Protein AF-A0A3G9KAH8-F1 (afdb_monomer_lite)

Organism: NCBI:txid2003188

Sequence (203 aa):
MSQRSPFNKRNQPQTEDEKKSSSGITRKSPTKAKPVREAASSVRVVAKKKNPDGSTSTAGMTKEEKKEVRRAEREEEDIFNSLTNAMLKADELYTSRRRMWWVFLGLGLVFVVAAFASGYIGAPDGSNMYDLSTTGGVLSVVSLVLAYVFIITSLVYEWMKIRPIRNEKQDKVTSLSPKKRRAMLADLYEADERKRAEKKSAK

pLDDT: mean 75.25, std 15.47, range [39.66, 95.88]

Structure (mmCIF, N/CA/C/O backbone):
data_AF-A0A3G9KAH8-F1
#
_entry.id   AF-A0A3G9KAH8-F1
#
loop_
_atom_site.group_PDB
_atom_site.id
_atom_site.type_symbol
_atom_site.label_atom_id
_atom_site.label_alt_id
_atom_site.label_comp_id
_atom_site.label_asym_id
_atom_site.label_entity_id
_atom_site.label_seq_id
_atom_site.pdbx_PDB_ins_code
_atom_site.Cartn_x
_atom_site.Cartn_y
_atom_site.Cartn_z
_atom_site.occupancy
_atom_site.B_iso_or_equiv
_atom_site.auth_seq_id
_atom_site.auth_comp_id
_atom_site.auth_asym_id
_atom_site.auth_atom_id
_atom_site.pdbx_PDB_model_num
ATOM 1 N N . MET A 1 1 ? 2.945 -16.562 14.167 1.00 39.66 1 MET A N 1
ATOM 2 C CA . MET A 1 1 ? 2.341 -16.009 15.401 1.00 39.66 1 MET A CA 1
ATOM 3 C C . MET A 1 1 ? 0.875 -16.418 15.456 1.00 39.66 1 MET A C 1
ATOM 5 O O . MET A 1 1 ? 0.134 -16.093 14.540 1.00 39.66 1 MET A O 1
ATOM 9 N N . SER A 1 2 ? 0.470 -17.191 16.465 1.00 40.62 2 SER A N 1
ATOM 10 C CA . SER A 1 2 ? -0.933 -17.581 16.666 1.00 40.62 2 SER A CA 1
ATOM 11 C C . SER A 1 2 ? -1.730 -16.346 17.100 1.00 40.62 2 SER A C 1
ATOM 13 O O . SER A 1 2 ? -1.511 -15.837 18.197 1.00 40.62 2 SER A O 1
ATOM 15 N N . GLN A 1 3 ? -2.626 -15.848 16.240 1.00 47.69 3 GLN A N 1
ATOM 16 C CA . GLN A 1 3 ? -3.668 -14.898 16.640 1.00 47.69 3 GLN A CA 1
ATOM 17 C C . GLN A 1 3 ? -4.620 -15.632 17.587 1.00 47.69 3 GLN A C 1
ATOM 19 O O . GLN A 1 3 ? -5.555 -16.305 17.159 1.00 47.69 3 GLN A O 1
ATOM 24 N N . ARG A 1 4 ? -4.338 -15.578 18.887 1.00 59.50 4 ARG A N 1
ATOM 25 C CA . ARG A 1 4 ? -5.267 -16.060 19.908 1.00 59.50 4 ARG A CA 1
ATOM 26 C C . ARG A 1 4 ? -6.343 -14.997 20.083 1.00 59.50 4 ARG A C 1
ATOM 28 O O . ARG A 1 4 ? -6.005 -13.835 20.282 1.00 59.50 4 ARG A O 1
ATOM 35 N N . SER A 1 5 ? -7.614 -15.396 20.005 1.00 52.84 5 SER A N 1
ATOM 36 C CA . SER A 1 5 ? -8.734 -14.473 20.208 1.00 52.84 5 SER A CA 1
ATOM 37 C C . SER A 1 5 ? -8.579 -13.752 21.559 1.00 52.84 5 SER A C 1
ATOM 39 O O . SER A 1 5 ? -8.462 -14.425 22.593 1.00 52.84 5 SER A O 1
ATOM 41 N N . PRO A 1 6 ? -8.568 -12.406 21.584 1.00 57.75 6 PRO A N 1
ATOM 42 C CA . PRO A 1 6 ? -8.532 -11.642 22.831 1.00 57.75 6 PRO A CA 1
ATOM 43 C C . PRO A 1 6 ? -9.827 -11.817 23.640 1.00 57.75 6 PRO A C 1
ATOM 45 O O . PRO A 1 6 ? -9.834 -11.596 24.844 1.00 57.75 6 PRO A O 1
ATOM 48 N N . PHE A 1 7 ? -10.899 -12.296 22.999 1.00 57.59 7 PHE A N 1
ATOM 49 C CA . PHE A 1 7 ? -12.192 -12.579 23.622 1.00 57.59 7 PHE A CA 1
ATOM 50 C C . PHE A 1 7 ? -12.341 -14.022 24.103 1.00 57.59 7 PHE A C 1
ATOM 52 O O . PHE A 1 7 ? -13.405 -14.384 24.601 1.00 57.59 7 PHE A O 1
ATOM 59 N N . ASN A 1 8 ? -11.300 -14.852 23.989 1.00 68.38 8 ASN A N 1
ATOM 60 C CA . ASN A 1 8 ? -11.305 -16.160 24.630 1.00 68.38 8 ASN A CA 1
ATOM 61 C C . ASN A 1 8 ? -11.550 -15.980 26.139 1.00 68.38 8 ASN A C 1
ATOM 63 O O . ASN A 1 8 ? -10.910 -15.126 26.750 1.00 68.38 8 ASN A O 1
ATOM 67 N N . LYS A 1 9 ? -12.418 -16.796 26.753 1.00 57.75 9 LYS A N 1
ATOM 68 C CA . LYS A 1 9 ? -12.733 -16.733 28.198 1.00 57.75 9 LYS A CA 1
ATOM 69 C C . LYS A 1 9 ? -11.476 -16.734 29.080 1.00 57.75 9 LYS A C 1
ATOM 71 O O . LYS A 1 9 ? -11.468 -16.142 30.146 1.00 57.75 9 LYS A O 1
ATOM 76 N N . ARG A 1 10 ? -10.384 -17.339 28.597 1.00 55.47 10 ARG A N 1
ATOM 77 C CA . ARG A 1 10 ? -9.074 -17.370 29.267 1.00 55.47 10 ARG A CA 1
ATOM 78 C C . ARG A 1 10 ? -8.300 -16.040 29.248 1.00 55.47 10 ARG A C 1
ATOM 80 O O . ARG A 1 10 ? -7.413 -15.853 30.072 1.00 55.47 10 ARG A O 1
ATOM 87 N N . ASN A 1 11 ? -8.592 -15.161 28.291 1.00 53.09 11 ASN A N 1
ATOM 88 C CA . ASN A 1 11 ? -7.906 -13.884 28.070 1.00 53.09 11 ASN A CA 1
ATOM 89 C C . ASN A 1 11 ? -8.741 -12.674 28.520 1.00 53.09 11 ASN A C 1
ATOM 91 O O . ASN A 1 11 ? -8.206 -11.571 28.598 1.00 53.09 11 ASN A O 1
ATOM 95 N N . GLN A 1 12 ? -10.031 -12.863 28.814 1.00 54.12 12 GLN A N 1
ATOM 96 C CA . GLN A 1 12 ? -10.860 -11.816 29.402 1.00 54.12 12 GLN A CA 1
ATOM 97 C C . GLN A 1 12 ? -10.517 -11.640 30.891 1.00 54.12 12 GLN A C 1
ATOM 99 O O . GLN A 1 12 ? -10.206 -12.624 31.570 1.00 54.12 12 GLN A O 1
ATOM 104 N N . PRO A 1 13 ? -10.567 -10.410 31.434 1.00 51.25 13 PRO A N 1
ATOM 105 C CA . PRO A 1 13 ? -10.466 -10.211 32.870 1.00 51.25 13 PRO A CA 1
ATOM 106 C C . PRO A 1 13 ? -11.659 -10.904 33.533 1.00 51.25 13 PRO A C 1
ATOM 108 O O . PRO A 1 13 ? -12.795 -10.459 33.388 1.00 51.25 13 PRO A O 1
ATOM 111 N N . GLN A 1 14 ? -11.392 -12.007 34.235 1.00 53.62 14 GLN A N 1
ATOM 112 C CA . GLN A 1 14 ? -12.379 -12.690 35.069 1.00 53.62 14 GLN A CA 1
ATOM 113 C C . GLN A 1 14 ? -13.096 -11.667 35.954 1.00 53.62 14 GLN A C 1
ATOM 115 O O . GLN A 1 14 ? -12.444 -10.838 36.605 1.00 53.62 14 GLN A O 1
ATOM 120 N N . THR A 1 15 ? -14.426 -11.730 35.966 1.00 52.47 15 THR A N 1
ATOM 121 C CA . THR A 1 15 ? -15.255 -10.974 36.904 1.00 52.47 15 THR A CA 1
ATOM 122 C C . THR A 1 15 ? -14.846 -11.329 38.337 1.00 52.47 15 THR A C 1
ATOM 124 O O . THR A 1 15 ? -14.321 -12.414 38.603 1.00 52.47 15 THR A O 1
ATOM 127 N N . GLU A 1 16 ? -15.041 -10.398 39.274 1.00 51.78 16 GLU A N 1
ATOM 128 C CA . GLU A 1 16 ? -14.679 -10.577 40.692 1.00 51.78 16 GLU A CA 1
ATOM 129 C C . GLU A 1 16 ? -15.245 -11.874 41.300 1.00 51.78 16 GLU A C 1
ATOM 131 O O . GLU A 1 16 ? -14.646 -12.442 42.215 1.00 51.78 16 GLU A O 1
ATOM 136 N N . ASP A 1 17 ? -16.355 -12.373 40.754 1.00 49.53 17 ASP A N 1
ATOM 137 C CA . ASP A 1 17 ? -17.006 -13.607 41.187 1.00 49.53 17 ASP A CA 1
ATOM 138 C C . ASP A 1 17 ? -16.285 -14.880 40.705 1.00 49.53 17 ASP A C 1
ATOM 140 O O . ASP A 1 17 ? -16.178 -15.836 41.471 1.00 49.53 17 ASP A O 1
ATOM 144 N N . GLU A 1 18 ? -15.683 -14.894 39.506 1.00 51.66 18 GLU A N 1
ATOM 145 C CA . GLU A 1 18 ? -14.865 -16.034 39.051 1.00 51.66 18 GLU A CA 1
ATOM 146 C C . GLU A 1 18 ? -13.488 -16.063 39.736 1.00 51.66 18 GLU A C 1
ATOM 148 O O . GLU A 1 18 ? -13.024 -17.137 40.130 1.00 51.66 18 GLU A O 1
ATOM 153 N N . LYS A 1 19 ? -12.863 -14.898 39.979 1.00 48.34 19 LYS A N 1
ATOM 154 C CA . LYS A 1 19 ? -11.575 -14.799 40.705 1.00 48.34 19 LYS A CA 1
ATOM 155 C C . LYS A 1 19 ? -11.657 -15.264 42.160 1.00 48.34 19 LYS A C 1
ATOM 157 O O . LYS A 1 19 ? -10.675 -15.786 42.691 1.00 48.34 19 LYS A O 1
ATOM 162 N N . LYS A 1 20 ? -12.811 -15.089 42.816 1.00 46.53 20 LYS A N 1
ATOM 163 C CA . LYS A 1 20 ? -13.032 -15.560 44.194 1.00 46.53 20 LYS A CA 1
ATOM 164 C C . LYS A 1 20 ? -13.028 -17.083 44.314 1.00 46.53 20 LYS A C 1
ATOM 166 O O . LYS A 1 20 ? -12.693 -17.585 45.381 1.00 46.53 20 LYS A O 1
ATOM 171 N N . SER A 1 21 ? -13.362 -17.810 43.248 1.00 46.47 21 SER A N 1
ATOM 172 C CA . SER A 1 21 ? -13.420 -19.277 43.283 1.00 46.47 21 SER A CA 1
ATOM 173 C C . SER A 1 21 ? -12.056 -19.960 43.109 1.00 46.47 21 SER A C 1
ATOM 175 O O . SER A 1 21 ? -11.892 -21.096 43.542 1.00 46.47 21 SER A O 1
ATOM 177 N N . SER A 1 22 ? -11.057 -19.277 42.528 1.00 49.22 22 SER A N 1
ATOM 178 C CA . SER A 1 22 ? -9.774 -19.896 42.151 1.00 49.22 22 SER A CA 1
ATOM 179 C C . SER A 1 22 ? -8.537 -19.336 42.861 1.00 49.22 22 SER A C 1
ATOM 181 O O . SER A 1 22 ? -7.417 -19.650 42.457 1.00 49.22 22 SER A O 1
ATOM 183 N N . SER A 1 23 ? -8.680 -18.503 43.895 1.00 43.16 23 SER A N 1
ATOM 184 C CA . SER A 1 23 ? -7.520 -18.051 44.670 1.00 43.16 23 SER A CA 1
ATOM 185 C C . SER A 1 23 ? -7.821 -18.012 46.163 1.00 43.16 23 SER A C 1
ATOM 187 O O . SER A 1 23 ? -8.640 -17.225 46.635 1.00 43.16 23 SER A O 1
ATOM 189 N N . GLY A 1 24 ? -7.131 -18.868 46.917 1.00 52.94 24 GLY A N 1
ATOM 190 C CA . GLY A 1 24 ? -7.029 -18.776 48.369 1.00 52.94 24 GLY A CA 1
ATOM 191 C C . GLY A 1 24 ? -6.205 -17.553 48.762 1.00 52.94 24 GLY A C 1
ATOM 192 O O . GLY A 1 24 ? -5.052 -17.677 49.162 1.00 52.94 24 GLY A O 1
ATOM 193 N N . ILE A 1 25 ? -6.777 -16.359 48.610 1.00 50.19 25 ILE A N 1
ATOM 194 C CA . ILE A 1 25 ? -6.186 -15.108 49.078 1.00 50.19 25 ILE A CA 1
ATOM 195 C C . ILE A 1 25 ? -7.043 -14.616 50.236 1.00 50.19 25 ILE A C 1
ATOM 197 O O . ILE A 1 25 ? -8.208 -14.248 50.085 1.00 50.19 25 ILE A O 1
ATOM 201 N N . THR A 1 26 ? -6.443 -14.646 51.420 1.00 52.00 26 THR A N 1
ATOM 202 C CA . THR A 1 26 ? -7.000 -14.103 52.654 1.00 52.00 26 THR A CA 1
ATOM 203 C C . THR A 1 26 ? -7.457 -12.657 52.430 1.00 52.00 26 THR A C 1
ATOM 205 O O . THR A 1 26 ? -6.734 -11.834 51.862 1.00 52.00 26 THR A O 1
ATOM 208 N N . ARG A 1 27 ? -8.691 -12.337 52.851 1.00 53.56 27 ARG A N 1
ATOM 209 C CA . ARG A 1 27 ? -9.251 -10.977 52.789 1.00 53.56 27 ARG A CA 1
ATOM 210 C C . ARG A 1 27 ? -8.265 -9.997 53.436 1.00 53.56 27 ARG A C 1
ATOM 212 O O . ARG A 1 27 ? -8.038 -10.056 54.643 1.00 53.56 27 ARG A O 1
ATOM 219 N N . LYS A 1 28 ? -7.687 -9.078 52.655 1.00 53.84 28 LYS A N 1
ATOM 220 C CA . LYS A 1 28 ? -6.901 -7.964 53.204 1.00 53.84 28 LYS A CA 1
ATOM 221 C C . LYS A 1 28 ? -7.845 -7.065 54.002 1.00 53.84 28 LYS A C 1
ATOM 223 O O . LYS A 1 28 ? -8.709 -6.406 53.435 1.00 53.84 28 LYS A O 1
ATOM 228 N N . SER A 1 29 ? -7.693 -7.095 55.322 1.00 56.72 29 SER A N 1
ATOM 229 C CA . SER A 1 29 ? -8.462 -6.276 56.256 1.00 56.72 29 SER A CA 1
ATOM 230 C C . SER A 1 29 ? -8.273 -4.772 55.976 1.00 56.72 29 SER A C 1
ATOM 232 O O . SER A 1 29 ? -7.131 -4.342 55.776 1.00 56.72 29 SER A O 1
ATOM 234 N N . PRO A 1 30 ? -9.345 -3.954 56.017 1.00 55.53 30 PRO A N 1
ATOM 235 C CA . PRO A 1 30 ? -9.284 -2.499 55.825 1.00 55.53 30 PRO A CA 1
ATOM 236 C C . PRO A 1 30 ? -8.473 -1.762 56.907 1.00 55.53 30 PRO A C 1
ATOM 238 O O . PRO A 1 30 ? -8.115 -0.602 56.728 1.00 55.53 30 PRO A O 1
ATOM 241 N N . THR A 1 31 ? -8.096 -2.433 57.998 1.00 54.84 31 THR A N 1
ATOM 242 C CA . THR A 1 31 ? -7.294 -1.859 59.093 1.00 54.84 31 THR A CA 1
ATOM 243 C C . THR A 1 31 ? -5.816 -1.599 58.764 1.00 54.84 31 THR A C 1
ATOM 245 O O . THR A 1 31 ? -5.095 -1.085 59.613 1.00 54.84 31 THR A O 1
ATOM 248 N N . LYS A 1 32 ? -5.336 -1.908 57.548 1.00 49.31 32 LYS A N 1
ATOM 249 C CA . LYS A 1 32 ? -3.955 -1.606 57.100 1.00 49.31 32 LYS A CA 1
ATOM 250 C C . LYS A 1 32 ? -3.831 -0.406 56.151 1.00 49.31 32 LYS A C 1
ATOM 252 O O . LYS A 1 32 ? -2.746 -0.172 55.616 1.00 49.31 32 LYS A O 1
ATOM 257 N N . ALA A 1 33 ? -4.896 0.370 55.948 1.00 53.66 33 ALA A N 1
ATOM 258 C CA . ALA A 1 33 ? -4.800 1.638 55.232 1.00 53.66 33 ALA A CA 1
ATOM 259 C C . ALA A 1 33 ? -4.076 2.673 56.112 1.00 53.66 33 ALA A C 1
ATOM 261 O O . ALA A 1 33 ? -4.603 3.118 57.129 1.00 53.66 33 ALA A O 1
ATOM 262 N N . LYS A 1 34 ? -2.846 3.051 55.738 1.00 57.16 34 LYS A N 1
ATOM 263 C CA . LYS A 1 34 ? -2.193 4.236 56.314 1.00 57.16 34 LYS A CA 1
ATOM 264 C C . LYS A 1 34 ? -3.062 5.461 55.990 1.00 57.16 34 LYS A C 1
ATOM 266 O O . LYS A 1 34 ? -3.503 5.562 54.844 1.00 57.16 34 LYS A O 1
ATOM 271 N N . PRO A 1 35 ? -3.293 6.391 56.934 1.00 49.75 35 PRO A N 1
ATOM 272 C CA . PRO A 1 35 ? -4.025 7.611 56.629 1.00 49.75 35 PRO A CA 1
ATOM 273 C C . PRO A 1 35 ? -3.263 8.379 55.546 1.00 49.75 35 PRO A C 1
ATOM 275 O O . PRO A 1 35 ? -2.081 8.698 55.705 1.00 49.75 35 PRO A O 1
ATOM 278 N N . VAL A 1 36 ? -3.933 8.629 54.422 1.00 57.19 36 VAL A N 1
ATOM 279 C CA . VAL A 1 36 ? -3.433 9.513 53.370 1.00 57.19 36 VAL A CA 1
ATOM 280 C C . VAL A 1 36 ? -3.412 10.907 53.981 1.00 57.19 36 VAL A C 1
ATOM 282 O O . VAL A 1 36 ? -4.459 11.518 54.169 1.00 57.19 36 VAL A O 1
ATOM 285 N N . ARG A 1 37 ? -2.227 11.381 54.382 1.00 57.72 37 ARG A N 1
ATOM 286 C CA . ARG A 1 37 ? -2.063 12.777 54.788 1.00 57.72 37 ARG A CA 1
ATOM 287 C C . ARG A 1 37 ? -2.437 13.650 53.595 1.00 57.72 37 ARG A C 1
ATOM 289 O O . ARG A 1 37 ? -1.914 13.443 52.500 1.00 57.72 37 ARG A O 1
ATOM 296 N N . GLU A 1 38 ? -3.344 14.591 53.828 1.00 57.88 38 GLU A N 1
ATOM 297 C CA . GLU A 1 38 ? -3.672 15.658 52.889 1.00 57.88 38 GLU A CA 1
ATOM 298 C C . GLU A 1 38 ? -2.373 16.311 52.402 1.00 57.88 38 GLU A C 1
ATOM 300 O O . GLU A 1 38 ? -1.457 16.569 53.192 1.00 57.88 38 GLU A O 1
ATOM 305 N N . ALA A 1 39 ? -2.253 16.499 51.086 1.00 59.50 39 ALA A N 1
ATOM 306 C CA . ALA A 1 39 ? -1.085 17.143 50.507 1.00 59.50 39 ALA A CA 1
ATOM 307 C C . ALA A 1 39 ? -0.936 18.541 51.126 1.00 59.50 39 ALA A C 1
ATOM 309 O O . ALA A 1 39 ? -1.900 19.303 51.174 1.00 59.50 39 ALA A O 1
ATOM 310 N N . ALA A 1 40 ? 0.265 18.865 51.616 1.00 54.00 40 ALA A N 1
ATOM 311 C CA . ALA A 1 40 ? 0.558 20.184 52.165 1.00 54.00 40 ALA A CA 1
ATOM 312 C C . ALA A 1 40 ? 0.180 21.272 51.147 1.00 54.00 40 ALA A C 1
ATOM 314 O O . ALA A 1 40 ? 0.387 21.086 49.948 1.00 54.00 40 ALA A O 1
ATOM 315 N N . SER A 1 41 ? -0.339 22.408 51.621 1.00 54.94 41 SER A N 1
ATOM 316 C CA . SER A 1 41 ? -0.909 23.490 50.796 1.00 54.94 41 SER A CA 1
ATOM 317 C C . SER A 1 41 ? 0.032 24.062 49.722 1.00 54.94 41 SER A C 1
ATOM 319 O O . SER A 1 41 ? -0.423 24.740 48.804 1.00 54.94 41 SER A O 1
ATOM 321 N N . SER A 1 42 ? 1.334 23.775 49.800 1.00 62.09 42 SER A N 1
ATOM 322 C CA . SER A 1 42 ? 2.353 24.163 48.820 1.00 62.09 42 SER A CA 1
ATOM 323 C C . SER A 1 42 ? 2.594 23.135 47.705 1.00 62.09 42 SER A C 1
ATOM 325 O O . SER A 1 42 ? 3.291 23.436 46.735 1.00 62.09 42 SER A O 1
ATOM 327 N N . VAL A 1 43 ? 2.030 21.926 47.799 1.00 51.50 43 VAL A N 1
ATOM 328 C CA . VAL A 1 43 ? 2.211 20.867 46.800 1.00 51.50 43 VAL A CA 1
ATOM 329 C C . VAL A 1 43 ? 1.075 20.929 45.790 1.00 51.50 43 VAL A C 1
ATOM 331 O O . VAL A 1 43 ? -0.061 20.535 46.051 1.00 51.50 43 VAL A O 1
ATOM 334 N N . ARG A 1 44 ? 1.400 21.407 44.588 1.00 52.97 44 ARG A N 1
ATOM 335 C CA . ARG A 1 44 ? 0.474 21.417 43.456 1.00 52.97 44 ARG A CA 1
ATOM 336 C C . ARG A 1 44 ? 0.144 19.971 43.073 1.00 52.97 44 ARG A C 1
ATOM 338 O O . ARG A 1 44 ? 0.963 19.285 42.464 1.00 52.97 44 ARG A O 1
ATOM 345 N N . VAL A 1 45 ? -1.055 19.505 43.416 1.00 56.34 45 VAL A N 1
ATOM 346 C CA . VAL A 1 45 ? -1.578 18.223 42.929 1.00 56.34 45 VAL A CA 1
ATOM 347 C C . VAL A 1 45 ? -1.820 18.378 41.431 1.00 56.34 45 VAL A C 1
ATOM 349 O O . VAL A 1 45 ? -2.768 19.031 40.995 1.00 56.34 45 VAL A O 1
ATOM 352 N N . VAL A 1 46 ? -0.909 17.840 40.622 1.00 53.69 46 VAL A N 1
ATOM 353 C CA . VAL A 1 46 ? -1.041 17.875 39.166 1.00 53.69 46 VAL A CA 1
ATOM 354 C C . VAL A 1 46 ? -2.157 16.907 38.792 1.00 53.69 46 VAL A C 1
ATOM 356 O O . VAL A 1 46 ? -1.982 15.690 38.829 1.00 53.69 46 VAL A O 1
ATOM 359 N N . ALA A 1 47 ? -3.326 17.454 38.458 1.00 53.94 47 ALA A N 1
ATOM 360 C CA . ALA A 1 47 ? -4.417 16.685 37.881 1.00 53.94 47 ALA A CA 1
ATOM 361 C C . ALA A 1 47 ? -3.905 15.876 36.682 1.00 53.94 47 ALA A C 1
ATOM 363 O O . ALA A 1 47 ? -3.078 16.355 35.903 1.00 53.94 47 ALA A O 1
ATOM 364 N N . LYS A 1 48 ? -4.414 14.647 36.569 1.00 53.56 48 LYS A N 1
ATOM 365 C CA . LYS A 1 48 ? -4.086 13.602 35.591 1.00 53.56 48 LYS A CA 1
ATOM 366 C C . LYS A 1 48 ? -4.193 14.134 34.150 1.00 53.56 48 LYS A C 1
ATOM 368 O O . LYS A 1 48 ? -5.199 13.939 33.476 1.00 53.56 48 LYS A O 1
ATOM 373 N N . LYS A 1 49 ? -3.181 14.863 33.681 1.00 51.22 49 LYS A N 1
ATOM 374 C CA . LYS A 1 49 ? -3.149 15.431 32.332 1.00 51.22 49 LYS A CA 1
ATOM 375 C C . LYS A 1 49 ? -2.643 14.366 31.369 1.00 51.22 49 LYS A C 1
ATOM 377 O O . LYS A 1 49 ? -1.640 13.705 31.636 1.00 51.22 49 LYS A O 1
ATOM 382 N N . LYS A 1 50 ? -3.340 14.201 30.247 1.00 57.22 50 LYS A N 1
ATOM 383 C CA . LYS A 1 50 ? -2.772 13.524 29.081 1.00 57.22 50 LYS A CA 1
ATOM 384 C C . LYS A 1 50 ? -1.567 14.345 28.618 1.00 57.22 50 LYS A C 1
ATOM 386 O O . LYS A 1 50 ? -1.659 15.571 28.530 1.00 57.22 50 LYS A O 1
ATOM 391 N N . ASN A 1 51 ? -0.444 13.680 28.396 1.00 63.59 51 ASN A N 1
ATOM 392 C CA . ASN A 1 51 ? 0.726 14.292 27.791 1.00 63.59 51 ASN A CA 1
ATOM 393 C C . ASN A 1 51 ? 0.406 14.674 26.329 1.00 63.59 51 ASN A C 1
ATOM 395 O O . ASN A 1 51 ? -0.524 14.120 25.735 1.00 63.59 51 ASN A O 1
ATOM 399 N N . PRO A 1 52 ? 1.153 15.618 25.730 1.00 55.22 52 PRO A N 1
ATOM 400 C CA . PRO A 1 52 ? 0.950 16.038 24.339 1.00 55.22 52 PRO A CA 1
ATOM 401 C C . PRO A 1 52 ? 1.173 14.914 23.311 1.00 55.22 52 PRO A C 1
ATOM 403 O O . PRO A 1 52 ? 0.685 15.013 22.192 1.00 55.22 52 PRO A O 1
ATOM 406 N N . ASP A 1 53 ? 1.855 13.833 23.693 1.00 55.12 53 ASP A N 1
ATOM 407 C CA . ASP A 1 53 ? 2.025 12.607 22.900 1.00 55.12 53 ASP A CA 1
ATOM 408 C C . ASP A 1 53 ? 0.828 11.638 23.013 1.00 55.12 53 ASP A C 1
ATOM 410 O O . ASP A 1 53 ? 0.862 10.537 22.472 1.00 55.12 53 ASP A O 1
ATOM 414 N N . GLY A 1 54 ? -0.233 12.028 23.729 1.00 57.78 54 GLY A N 1
ATOM 415 C CA . GLY A 1 54 ? -1.413 11.202 23.968 1.00 57.78 54 GLY A CA 1
ATOM 416 C C . GLY A 1 54 ? -1.257 10.193 25.107 1.00 57.78 54 GLY A C 1
ATOM 417 O O . GLY A 1 54 ? -2.270 9.624 25.518 1.00 57.78 54 GLY A O 1
ATOM 418 N N . SER A 1 55 ? -0.053 10.030 25.672 1.00 58.25 55 SER A N 1
ATOM 419 C CA . SER A 1 55 ? 0.186 9.111 26.784 1.00 58.25 55 SER A CA 1
ATOM 420 C C . SER A 1 55 ? -0.445 9.633 28.075 1.00 58.25 55 SER A C 1
ATOM 422 O O . SER A 1 55 ? -0.481 10.835 28.365 1.00 58.25 55 SER A O 1
ATOM 424 N N . THR A 1 56 ? -0.982 8.730 28.892 1.00 61.41 56 THR A N 1
ATOM 425 C CA . THR A 1 56 ? -1.486 9.115 30.217 1.00 61.41 56 THR A CA 1
ATOM 426 C C . THR A 1 56 ? -0.293 9.478 31.103 1.00 61.41 56 THR A C 1
ATOM 428 O O . THR A 1 56 ? 0.601 8.650 31.274 1.00 61.41 56 THR A O 1
ATOM 431 N N . SER A 1 57 ? -0.251 10.687 31.683 1.00 58.53 57 SER A N 1
ATOM 432 C CA . SER A 1 57 ? 0.852 11.065 32.577 1.00 58.53 57 SER A CA 1
ATOM 433 C C . SER A 1 57 ? 0.948 10.083 33.746 1.00 58.53 57 SER A C 1
ATOM 435 O O . SER A 1 57 ? 0.025 9.932 34.546 1.00 58.53 57 SER A O 1
ATOM 437 N N . THR A 1 58 ? 2.080 9.381 33.815 1.00 57.75 58 THR A N 1
ATOM 438 C CA . THR A 1 58 ? 2.372 8.369 34.847 1.00 57.75 58 THR A CA 1
ATOM 439 C C . THR A 1 58 ? 3.046 8.967 36.085 1.00 57.75 58 THR A C 1
ATOM 441 O O . THR A 1 58 ? 3.576 8.230 36.917 1.00 57.75 58 THR A O 1
ATOM 444 N N . ALA A 1 59 ? 3.095 10.299 36.182 1.00 54.69 59 ALA A N 1
ATOM 445 C CA . ALA A 1 59 ? 3.682 10.992 37.319 1.00 54.69 59 ALA A CA 1
ATOM 446 C C . ALA A 1 59 ? 2.875 10.664 38.589 1.00 54.69 59 ALA A C 1
ATOM 448 O O . ALA A 1 59 ? 1.680 10.932 38.653 1.00 54.69 59 ALA A O 1
ATOM 449 N N . GLY A 1 60 ? 3.526 10.040 39.576 1.00 58.53 60 GLY A N 1
ATOM 450 C CA . GLY A 1 60 ? 2.913 9.658 40.855 1.00 58.53 60 GLY A CA 1
ATOM 451 C C . GLY A 1 60 ? 2.276 8.261 40.916 1.00 58.53 60 GLY A C 1
ATOM 452 O O . GLY A 1 60 ? 1.787 7.891 41.977 1.00 58.53 60 GLY A O 1
ATOM 453 N N . MET A 1 61 ? 2.299 7.468 39.836 1.00 60.44 61 MET A N 1
ATOM 454 C CA . MET A 1 61 ? 1.784 6.087 39.847 1.00 60.44 61 MET A CA 1
ATOM 455 C C . MET A 1 61 ? 2.833 5.085 40.335 1.00 60.44 61 MET A C 1
ATOM 457 O O . MET A 1 61 ? 4.020 5.193 40.008 1.00 60.44 61 MET A O 1
ATOM 461 N N . THR A 1 62 ? 2.394 4.058 41.062 1.00 69.50 62 THR A N 1
ATOM 462 C CA . THR A 1 62 ? 3.259 2.925 41.416 1.00 69.50 62 THR A CA 1
ATOM 463 C C . THR A 1 62 ? 3.666 2.140 40.156 1.00 69.50 62 THR A C 1
ATOM 465 O O . THR A 1 62 ? 3.001 2.194 39.117 1.00 69.50 62 THR A O 1
ATOM 468 N N . LYS A 1 63 ? 4.795 1.409 40.196 1.00 71.94 63 LYS A N 1
ATOM 469 C CA . LYS A 1 63 ? 5.305 0.651 39.027 1.00 71.94 63 LYS A CA 1
ATOM 470 C C . LYS A 1 63 ? 4.278 -0.350 38.473 1.00 71.94 63 LYS A C 1
ATOM 472 O O . LYS A 1 63 ? 4.295 -0.631 37.275 1.00 71.94 63 LYS A O 1
ATOM 477 N N . GLU A 1 64 ? 3.403 -0.865 39.333 1.00 68.69 64 GLU A N 1
ATOM 478 C CA . GLU A 1 64 ? 2.340 -1.810 38.982 1.00 68.69 64 GLU A CA 1
ATOM 479 C C . GLU A 1 64 ? 1.186 -1.107 38.260 1.00 68.69 64 GLU A C 1
ATOM 481 O O . GLU A 1 64 ? 0.873 -1.471 37.128 1.00 68.69 64 GLU A O 1
ATOM 486 N N . GLU A 1 65 ? 0.667 -0.010 38.813 1.00 68.25 65 GLU A N 1
ATOM 487 C CA . GLU A 1 65 ? -0.383 0.800 38.174 1.00 68.25 65 GLU A CA 1
ATOM 488 C C . GLU A 1 65 ? 0.072 1.367 36.822 1.00 68.25 65 GLU A C 1
ATOM 490 O O . GLU A 1 65 ? -0.674 1.357 35.844 1.00 68.25 65 GLU A O 1
ATOM 495 N N . LYS A 1 66 ? 1.338 1.789 36.708 1.00 72.56 66 LYS A N 1
ATOM 496 C CA . LYS A 1 66 ? 1.918 2.243 35.435 1.00 72.56 66 LYS A CA 1
ATOM 497 C C . LYS A 1 66 ? 1.929 1.137 34.374 1.00 72.56 66 LYS A C 1
ATOM 499 O O . LYS A 1 66 ? 1.730 1.408 33.187 1.00 72.56 6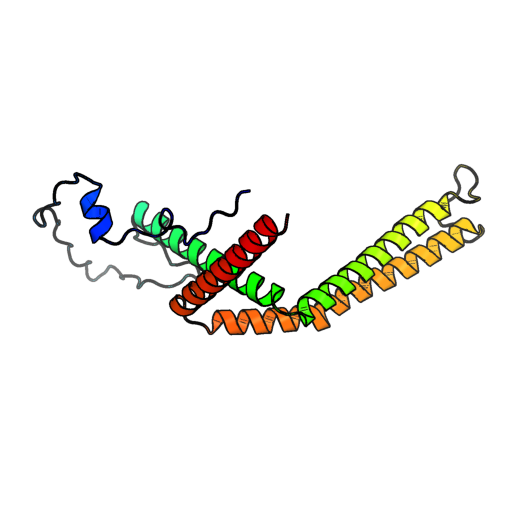6 LYS A O 1
ATOM 504 N N . LYS A 1 67 ? 2.185 -0.110 34.778 1.00 75.19 67 LYS A N 1
ATOM 505 C CA . LYS A 1 67 ? 2.194 -1.268 33.876 1.00 75.19 67 LYS A CA 1
ATOM 506 C C . LYS A 1 67 ? 0.779 -1.636 33.439 1.00 75.19 67 LYS A C 1
ATOM 508 O O . LYS A 1 67 ? 0.598 -2.001 32.280 1.00 75.19 67 LYS A O 1
ATOM 513 N N . GLU A 1 68 ? -0.195 -1.527 34.336 1.00 73.88 68 GLU A N 1
ATOM 514 C CA . GLU A 1 68 ? -1.607 -1.785 34.048 1.00 73.88 68 GLU A CA 1
ATOM 515 C C . GLU A 1 68 ? -2.204 -0.734 33.115 1.00 73.88 68 GLU A C 1
ATOM 517 O O . GLU A 1 68 ? -2.782 -1.101 32.096 1.00 73.88 68 GLU A O 1
ATOM 522 N N . VAL A 1 69 ? -1.965 0.556 33.368 1.00 76.25 69 VAL A N 1
ATOM 523 C CA . VAL A 1 69 ? -2.416 1.645 32.483 1.00 76.25 69 VAL A CA 1
ATOM 524 C C . VAL A 1 69 ? -1.834 1.482 31.080 1.00 76.25 69 VAL A C 1
ATOM 526 O O . VAL A 1 69 ? -2.565 1.522 30.096 1.00 76.25 69 VAL A O 1
ATOM 529 N N . ARG A 1 70 ? -0.530 1.198 30.973 1.00 76.62 70 ARG A N 1
ATOM 530 C CA . ARG A 1 70 ? 0.112 0.981 29.670 1.00 76.62 70 ARG A CA 1
ATOM 531 C C . ARG A 1 70 ? -0.345 -0.311 28.989 1.00 76.62 70 ARG A C 1
ATOM 533 O O . ARG A 1 70 ? -0.238 -0.441 27.775 1.00 76.62 70 ARG A O 1
ATOM 540 N N . ARG A 1 71 ? -0.773 -1.324 29.747 1.00 77.44 71 ARG A N 1
ATOM 541 C CA . ARG A 1 71 ? -1.354 -2.545 29.171 1.00 77.44 71 ARG A CA 1
ATOM 542 C C . ARG A 1 71 ? -2.742 -2.249 28.610 1.00 77.44 71 ARG A C 1
ATOM 544 O O . ARG A 1 71 ? -2.981 -2.583 27.459 1.00 77.44 71 ARG A O 1
ATOM 551 N N . ALA A 1 72 ? -3.587 -1.570 29.381 1.00 77.31 72 ALA A N 1
ATOM 552 C CA . ALA A 1 72 ? -4.924 -1.176 28.953 1.00 77.31 72 ALA A CA 1
ATOM 553 C C . ALA A 1 72 ? -4.889 -0.281 27.701 1.00 77.31 72 ALA A C 1
ATOM 555 O O . ALA A 1 72 ? -5.678 -0.483 26.787 1.00 77.31 72 ALA A O 1
ATOM 556 N N . GLU A 1 73 ? -3.934 0.648 27.616 1.00 79.06 73 GLU A N 1
ATOM 557 C CA . GLU A 1 73 ? -3.734 1.503 26.436 1.00 79.06 73 GLU A CA 1
ATOM 558 C C . GLU A 1 73 ? -3.396 0.687 25.178 1.00 79.06 73 GLU A C 1
ATOM 560 O O . GLU A 1 73 ? -4.054 0.837 24.152 1.00 79.06 73 GLU A O 1
ATOM 565 N N . ARG A 1 74 ? -2.453 -0.262 25.276 1.00 81.94 74 ARG A N 1
ATOM 566 C CA . ARG A 1 74 ? -2.121 -1.162 24.156 1.00 81.94 74 ARG A CA 1
ATOM 567 C C . ARG A 1 74 ? -3.296 -2.042 23.744 1.00 81.94 74 ARG A C 1
ATOM 569 O O . ARG A 1 74 ? -3.508 -2.255 22.560 1.00 81.94 74 ARG A O 1
ATOM 576 N N . GLU A 1 75 ? -4.068 -2.546 24.705 1.00 81.56 75 GLU A N 1
ATOM 577 C CA . GLU A 1 75 ? -5.261 -3.343 24.404 1.00 81.56 75 GLU A CA 1
ATOM 578 C C . GLU A 1 75 ? -6.297 -2.515 23.632 1.00 81.56 75 GLU A C 1
ATOM 580 O O . GLU A 1 75 ? -6.917 -3.016 22.695 1.00 81.56 75 GLU A O 1
ATOM 585 N N . GLU A 1 76 ? -6.472 -1.238 23.977 1.00 80.12 76 GLU A N 1
ATOM 586 C CA . GLU A 1 76 ? -7.361 -0.341 23.237 1.00 80.12 76 GLU A CA 1
ATOM 587 C C . GLU A 1 76 ? -6.848 -0.020 21.829 1.00 80.12 76 GLU A C 1
ATOM 589 O O . GLU A 1 76 ? -7.653 -0.014 20.893 1.00 80.12 76 GLU A O 1
ATOM 594 N N . GLU A 1 77 ? -5.540 0.181 21.658 1.00 82.00 77 GLU A N 1
ATOM 595 C CA . GLU A 1 77 ? -4.902 0.346 20.345 1.00 82.00 77 GLU A CA 1
ATOM 596 C C . GLU A 1 77 ? -5.049 -0.912 19.479 1.00 82.00 77 GLU A C 1
ATOM 598 O O . GLU A 1 77 ? -5.422 -0.823 18.309 1.00 82.00 77 GLU A O 1
ATOM 603 N N . ASP A 1 78 ? -4.830 -2.095 20.053 1.00 85.81 78 ASP A N 1
ATOM 604 C CA . ASP A 1 78 ? -4.978 -3.375 19.362 1.00 85.81 78 ASP A CA 1
ATOM 605 C C . ASP A 1 78 ? -6.434 -3.612 18.938 1.00 85.81 78 ASP A C 1
ATOM 607 O O . ASP A 1 78 ? -6.699 -4.036 17.808 1.00 85.81 78 ASP A O 1
ATOM 611 N N . ILE A 1 79 ? -7.403 -3.290 19.803 1.00 82.56 79 ILE A N 1
ATOM 612 C CA . ILE A 1 79 ? -8.837 -3.348 19.477 1.00 82.56 79 ILE A CA 1
ATOM 613 C C . ILE A 1 79 ? -9.171 -2.360 18.355 1.00 82.56 79 ILE A C 1
ATOM 615 O O . ILE A 1 79 ? -9.878 -2.712 17.411 1.00 82.56 79 ILE A O 1
ATOM 619 N N . PHE A 1 80 ? -8.663 -1.131 18.432 1.00 84.69 80 PHE A N 1
ATOM 620 C CA . PHE A 1 80 ? -8.891 -0.111 17.413 1.00 84.69 80 PHE A CA 1
ATOM 621 C C . PHE A 1 80 ? -8.324 -0.535 16.052 1.00 84.69 80 PHE A C 1
ATOM 623 O O . PHE A 1 80 ? -9.029 -0.490 15.040 1.00 84.69 80 PHE A O 1
ATOM 630 N N . ASN A 1 81 ? -7.075 -1.002 16.027 1.00 84.44 81 ASN A N 1
ATOM 631 C CA . ASN A 1 81 ? -6.385 -1.434 14.816 1.00 84.44 81 ASN A CA 1
ATOM 632 C C . ASN A 1 81 ? -7.029 -2.682 14.209 1.00 84.44 81 ASN A C 1
ATOM 634 O O . ASN A 1 81 ? -7.238 -2.740 12.996 1.00 84.44 81 ASN A O 1
ATOM 638 N N . SER A 1 82 ? -7.385 -3.666 15.038 1.00 83.44 82 SER A N 1
ATOM 639 C CA . SER A 1 82 ? -8.043 -4.891 14.574 1.00 83.44 82 SER A CA 1
ATOM 640 C C . SER A 1 82 ? -9.431 -4.614 14.003 1.00 83.44 82 SER A C 1
ATOM 642 O O . SER A 1 82 ? -9.730 -5.095 12.910 1.00 83.44 82 SER A O 1
ATOM 644 N N . LEU A 1 83 ? -10.241 -3.780 14.663 1.00 84.75 83 LEU A N 1
ATOM 645 C CA . LEU A 1 83 ? -11.560 -3.396 14.162 1.00 84.75 83 LEU A CA 1
ATOM 646 C C . LEU A 1 83 ? -11.461 -2.593 12.862 1.00 84.75 83 LEU A C 1
ATOM 648 O O . LEU A 1 83 ? -12.163 -2.896 11.900 1.00 84.75 83 LEU A O 1
ATOM 652 N N . THR A 1 84 ? -10.557 -1.613 12.804 1.00 84.19 84 THR A N 1
ATOM 653 C CA . THR A 1 84 ? -10.328 -0.802 11.597 1.00 84.19 84 THR A CA 1
ATOM 654 C C . THR A 1 84 ? -9.910 -1.683 10.423 1.00 84.19 84 THR A C 1
ATOM 656 O O . THR A 1 84 ? -10.463 -1.567 9.330 1.00 84.19 84 THR A O 1
ATOM 659 N N . ASN A 1 85 ? -8.972 -2.608 10.645 1.00 86.44 85 ASN A N 1
ATOM 660 C CA . ASN A 1 85 ? -8.517 -3.533 9.612 1.00 86.44 85 ASN A CA 1
ATOM 661 C C . ASN A 1 85 ? -9.634 -4.490 9.167 1.00 86.44 85 ASN A C 1
ATOM 663 O O . ASN A 1 85 ? -9.804 -4.719 7.972 1.00 86.44 85 ASN A O 1
ATOM 667 N N . ALA A 1 86 ? -10.431 -5.012 10.100 1.00 83.25 86 ALA A N 1
ATOM 668 C CA . ALA A 1 86 ? -11.559 -5.878 9.772 1.00 83.25 86 ALA A CA 1
ATOM 669 C C . ALA A 1 86 ? -12.633 -5.135 8.956 1.00 83.25 86 ALA A C 1
ATOM 671 O O . ALA A 1 86 ? -13.086 -5.647 7.933 1.00 83.25 86 ALA A O 1
ATOM 672 N N . MET A 1 87 ? -12.965 -3.894 9.332 1.00 82.56 87 MET A N 1
ATOM 673 C CA . MET A 1 87 ? -13.890 -3.041 8.575 1.00 82.56 87 MET A CA 1
ATOM 674 C C . MET A 1 87 ? -13.367 -2.688 7.178 1.00 82.56 87 MET A C 1
ATOM 676 O O . MET A 1 87 ? -14.145 -2.651 6.228 1.00 82.56 87 MET A O 1
ATOM 680 N N . LEU A 1 88 ? -12.061 -2.444 7.035 1.00 83.75 88 LEU A N 1
ATOM 681 C CA . LEU A 1 88 ? -11.424 -2.212 5.734 1.00 83.75 88 LEU A CA 1
ATOM 682 C C . LEU A 1 88 ? -11.496 -3.451 4.843 1.00 83.75 88 LEU A C 1
ATOM 684 O O . LEU A 1 88 ? -11.771 -3.347 3.653 1.00 83.75 88 LEU A O 1
ATOM 688 N N . LYS A 1 89 ? -11.263 -4.632 5.416 1.00 80.50 89 LYS A N 1
ATOM 689 C CA . LYS A 1 89 ? -11.256 -5.896 4.675 1.00 80.50 89 LYS A CA 1
ATOM 690 C C . LYS A 1 89 ? -12.653 -6.341 4.238 1.00 80.50 89 LYS A C 1
ATOM 692 O O . LYS A 1 89 ? -12.766 -7.035 3.234 1.00 80.50 89 LYS A O 1
ATOM 697 N N . ALA A 1 90 ? -13.686 -5.945 4.981 1.00 76.62 90 ALA A N 1
ATOM 698 C CA . ALA A 1 90 ? -15.083 -6.170 4.621 1.00 76.62 90 ALA A CA 1
ATOM 699 C C . ALA A 1 90 ? -15.553 -5.282 3.454 1.00 76.62 90 ALA A C 1
ATOM 701 O O . ALA A 1 90 ? -16.559 -5.591 2.824 1.00 76.62 90 ALA A O 1
ATOM 702 N N . ASP A 1 91 ? -14.842 -4.191 3.156 1.00 81.88 91 ASP A N 1
ATOM 703 C CA . ASP A 1 91 ? -15.191 -3.279 2.071 1.00 81.88 91 ASP A CA 1
ATOM 704 C C . ASP A 1 91 ? -14.650 -3.794 0.722 1.00 81.88 91 ASP A C 1
ATOM 706 O O . ASP A 1 91 ? -13.438 -3.837 0.466 1.00 81.88 91 ASP A O 1
ATOM 710 N N . GLU A 1 92 ? -15.559 -4.208 -0.160 1.00 78.50 92 GLU A N 1
ATOM 711 C CA . GLU A 1 92 ? -15.229 -4.757 -1.480 1.00 78.50 92 GLU A CA 1
ATOM 712 C C . GLU A 1 92 ? -14.511 -3.734 -2.376 1.00 78.50 92 GLU A C 1
ATOM 714 O O . GLU A 1 92 ? -13.600 -4.086 -3.136 1.00 78.50 92 GLU A O 1
ATOM 719 N N . LEU A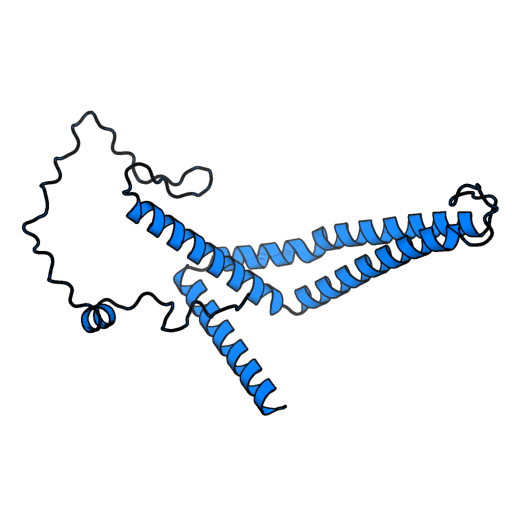 1 93 ? -14.836 -2.444 -2.234 1.00 78.94 93 LEU A N 1
ATOM 720 C CA . LEU A 1 93 ? -14.172 -1.381 -2.985 1.00 78.94 93 LEU A CA 1
ATOM 721 C C . LEU A 1 93 ? -12.723 -1.218 -2.530 1.00 78.94 93 LEU A C 1
ATOM 723 O O . LEU A 1 93 ? -11.833 -1.047 -3.364 1.00 78.94 93 LEU A O 1
ATOM 727 N N . TYR A 1 94 ? -12.458 -1.306 -1.224 1.00 81.38 94 TYR A N 1
ATOM 728 C CA . TYR A 1 94 ? -11.095 -1.231 -0.696 1.00 81.38 94 TYR A CA 1
ATOM 729 C C . TYR A 1 94 ? -10.241 -2.407 -1.181 1.00 81.38 94 TYR A C 1
ATOM 731 O O . TYR A 1 94 ? -9.127 -2.207 -1.672 1.00 81.38 94 TYR A O 1
ATOM 739 N N . THR A 1 95 ? -10.764 -3.631 -1.092 1.00 82.12 95 THR A N 1
ATOM 740 C CA . THR A 1 95 ? -10.022 -4.840 -1.481 1.00 82.12 95 THR A CA 1
ATOM 741 C C . THR A 1 95 ? -9.748 -4.899 -2.984 1.00 82.12 95 THR A C 1
ATOM 743 O O . THR A 1 95 ? -8.621 -5.205 -3.385 1.00 82.12 95 THR A O 1
ATOM 746 N N . SER A 1 96 ? -10.717 -4.514 -3.817 1.00 82.81 96 SER A N 1
ATOM 747 C CA . SER A 1 96 ? -10.553 -4.436 -5.274 1.00 82.81 96 SER A CA 1
ATOM 748 C C . SER A 1 96 ? -9.542 -3.363 -5.676 1.00 82.81 96 SER A C 1
ATOM 750 O O . SER A 1 96 ? -8.628 -3.624 -6.461 1.00 82.81 96 SER A O 1
ATOM 752 N N . ARG A 1 97 ? -9.620 -2.168 -5.075 1.00 86.00 97 ARG A N 1
ATOM 753 C CA . ARG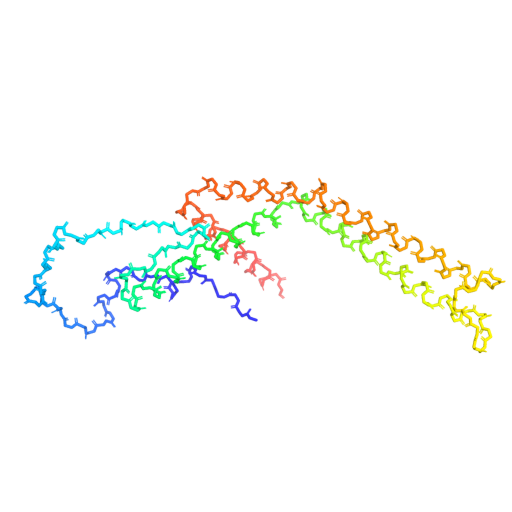 A 1 97 ? -8.647 -1.093 -5.326 1.00 86.00 97 ARG A CA 1
ATOM 754 C C . ARG A 1 97 ? -7.247 -1.469 -4.857 1.00 86.00 97 ARG A C 1
ATOM 756 O O . ARG A 1 97 ? -6.281 -1.137 -5.539 1.00 86.00 97 ARG A O 1
ATOM 763 N N . ARG A 1 98 ? -7.121 -2.190 -3.737 1.00 88.38 98 ARG A N 1
ATOM 764 C CA . ARG A 1 98 ? -5.829 -2.697 -3.259 1.00 88.38 98 ARG A CA 1
ATOM 765 C C . ARG A 1 98 ? -5.255 -3.755 -4.199 1.00 88.38 98 ARG A C 1
ATOM 767 O O . ARG A 1 98 ? -4.049 -3.756 -4.415 1.00 88.38 98 ARG A O 1
ATOM 774 N N . ARG A 1 99 ? -6.091 -4.618 -4.785 1.00 88.12 99 ARG A N 1
ATOM 775 C CA . ARG A 1 99 ? -5.660 -5.578 -5.813 1.00 88.12 99 ARG A CA 1
ATOM 776 C C . ARG A 1 99 ? -5.148 -4.860 -7.060 1.00 88.12 99 ARG A C 1
ATOM 778 O O . ARG A 1 99 ? -4.045 -5.160 -7.491 1.00 88.12 99 ARG A O 1
ATOM 785 N N . MET A 1 100 ? -5.882 -3.870 -7.570 1.00 86.94 100 MET A N 1
ATOM 786 C CA . MET A 1 100 ? -5.431 -3.053 -8.709 1.00 86.94 100 MET A CA 1
ATOM 787 C C . MET A 1 100 ? -4.114 -2.330 -8.413 1.00 86.94 100 MET A C 1
ATOM 789 O O . MET A 1 100 ? -3.224 -2.310 -9.254 1.00 86.94 100 MET A O 1
ATOM 793 N N . TRP A 1 101 ? -3.947 -1.797 -7.200 1.00 91.00 101 TRP A N 1
ATOM 794 C CA . TRP A 1 101 ? -2.684 -1.187 -6.780 1.00 91.00 101 TRP A CA 1
ATOM 795 C C . TRP A 1 101 ? -1.514 -2.179 -6.830 1.00 91.00 101 TRP A C 1
ATOM 797 O O . TRP A 1 101 ? -0.465 -1.860 -7.383 1.00 91.00 101 TRP A O 1
ATOM 807 N N . TRP A 1 102 ? -1.711 -3.404 -6.332 1.00 91.12 102 TRP A N 1
ATOM 808 C CA . TRP A 1 102 ? -0.705 -4.463 -6.444 1.00 91.12 102 TRP A CA 1
ATOM 809 C C . TRP A 1 102 ? -0.426 -4.873 -7.892 1.00 91.12 102 TRP A C 1
ATOM 811 O O . TRP A 1 102 ? 0.714 -5.198 -8.202 1.00 91.12 102 TRP A O 1
ATOM 821 N N . VAL A 1 103 ? -1.427 -4.833 -8.777 1.00 91.81 103 VAL A N 1
ATOM 822 C CA . VAL A 1 103 ? -1.233 -5.091 -10.212 1.00 91.81 103 VAL A CA 1
ATOM 823 C C . VAL A 1 103 ? -0.337 -4.022 -10.835 1.00 91.81 103 VAL A C 1
ATOM 825 O O . VAL A 1 103 ? 0.632 -4.377 -11.495 1.00 91.81 103 VAL A O 1
ATOM 828 N N . PHE A 1 104 ? -0.590 -2.734 -10.585 1.00 90.38 104 PHE A N 1
ATOM 829 C CA . PHE A 1 104 ? 0.273 -1.656 -11.088 1.00 90.38 104 PHE A CA 1
ATOM 830 C C . PHE A 1 104 ? 1.695 -1.738 -10.527 1.00 90.38 104 PHE A C 1
ATOM 832 O O . PHE A 1 104 ? 2.657 -1.560 -11.270 1.00 90.38 104 PHE A O 1
ATOM 839 N N . LEU A 1 105 ? 1.835 -2.061 -9.239 1.00 92.69 105 LEU A N 1
ATOM 840 C CA . LEU A 1 105 ? 3.144 -2.227 -8.611 1.00 92.69 105 LEU A CA 1
ATOM 841 C C . LEU A 1 105 ? 3.901 -3.435 -9.185 1.00 92.69 105 LEU A C 1
ATOM 843 O O . LEU A 1 105 ? 5.087 -3.336 -9.489 1.00 92.69 105 LEU A O 1
ATOM 847 N N . GLY A 1 106 ? 3.209 -4.561 -9.370 1.00 93.44 106 GLY A N 1
ATOM 848 C CA . GLY A 1 106 ? 3.765 -5.760 -9.993 1.00 93.44 106 GLY A CA 1
ATOM 849 C C . GLY A 1 106 ? 4.166 -5.516 -11.445 1.00 93.44 106 GLY A C 1
ATOM 850 O O . GLY A 1 106 ? 5.246 -5.926 -11.853 1.00 93.44 106 GLY A O 1
ATOM 851 N N . LEU A 1 107 ? 3.348 -4.786 -12.204 1.00 94.31 107 LEU A N 1
ATOM 852 C CA . LEU A 1 107 ? 3.657 -4.412 -13.580 1.00 94.31 107 LEU A CA 1
ATOM 853 C C . LEU A 1 107 ? 4.887 -3.497 -13.651 1.00 94.31 107 LEU A C 1
ATOM 855 O O . LEU A 1 107 ? 5.780 -3.739 -14.457 1.00 94.31 107 LEU A O 1
ATOM 859 N N . GLY A 1 108 ? 4.984 -2.503 -12.762 1.00 93.12 108 GLY A N 1
ATOM 860 C CA . GLY A 1 108 ? 6.181 -1.671 -12.633 1.00 93.12 108 GLY A CA 1
ATOM 861 C C . GLY A 1 108 ? 7.434 -2.503 -12.351 1.00 93.12 108 GLY A C 1
ATOM 862 O O . GLY A 1 108 ? 8.453 -2.312 -13.009 1.00 93.12 108 GLY A O 1
ATOM 863 N N . LEU A 1 109 ? 7.347 -3.483 -11.445 1.00 95.31 109 LEU A N 1
ATOM 864 C CA . LEU A 1 109 ? 8.455 -4.397 -11.150 1.00 95.31 109 LEU A CA 1
ATOM 865 C C . LEU A 1 109 ? 8.858 -5.244 -12.368 1.00 95.31 109 LEU A C 1
ATOM 867 O O . LEU A 1 109 ? 10.049 -5.420 -12.615 1.00 95.31 109 LEU A O 1
ATOM 871 N N . VAL A 1 110 ? 7.890 -5.733 -13.149 1.00 95.88 110 VAL A N 1
ATOM 872 C CA . VAL A 1 110 ? 8.165 -6.467 -14.396 1.00 95.88 110 VAL A CA 1
ATOM 873 C C . VAL A 1 110 ? 8.948 -5.595 -15.375 1.00 95.88 110 VAL A C 1
ATOM 875 O O . VAL A 1 110 ? 9.932 -6.066 -15.937 1.00 95.88 110 VAL A O 1
ATOM 878 N N . PHE A 1 111 ? 8.580 -4.322 -15.533 1.00 95.25 111 PHE A N 1
ATOM 879 C CA . PHE A 1 111 ? 9.320 -3.394 -16.391 1.00 95.25 111 PHE A CA 1
ATOM 880 C C . PHE A 1 111 ? 10.731 -3.087 -15.875 1.00 95.25 111 PHE A C 1
ATOM 882 O O . PHE A 1 111 ? 11.645 -2.958 -16.683 1.00 95.25 111 PHE A O 1
ATOM 889 N N . VAL A 1 112 ? 10.946 -3.044 -14.554 1.00 94.00 112 VAL A N 1
ATOM 890 C CA . VAL A 1 112 ? 12.305 -2.947 -13.987 1.00 94.00 112 VAL A CA 1
ATOM 891 C C . VAL A 1 112 ? 13.134 -4.164 -14.392 1.00 94.00 112 VAL A C 1
ATOM 893 O O . VAL A 1 112 ? 14.232 -4.010 -14.914 1.00 94.00 112 VAL A O 1
ATOM 896 N N . VAL A 1 113 ? 12.611 -5.378 -14.208 1.00 94.06 113 VAL A N 1
ATOM 897 C CA . VAL A 1 113 ? 13.333 -6.605 -14.584 1.00 94.06 113 VAL A CA 1
ATOM 898 C C . VAL A 1 113 ? 13.579 -6.659 -16.093 1.00 94.06 113 VAL A C 1
ATOM 900 O O . VAL A 1 113 ? 14.680 -6.999 -16.516 1.00 94.06 113 VAL A O 1
ATOM 903 N N . ALA A 1 114 ? 12.590 -6.274 -16.903 1.00 92.06 114 ALA A N 1
ATOM 904 C CA . ALA A 1 114 ? 12.727 -6.192 -18.352 1.00 92.06 114 ALA A CA 1
ATOM 905 C C . ALA A 1 114 ? 13.805 -5.184 -18.769 1.00 92.06 114 ALA A C 1
ATOM 907 O O . ALA A 1 114 ? 14.569 -5.471 -19.690 1.00 92.06 114 ALA A O 1
ATOM 908 N N . ALA A 1 115 ? 13.921 -4.048 -18.071 1.00 89.94 115 ALA A N 1
ATOM 909 C CA . ALA A 1 115 ? 14.975 -3.073 -18.324 1.00 89.94 115 ALA A CA 1
ATOM 910 C C . ALA A 1 115 ? 16.368 -3.689 -18.128 1.00 89.94 115 ALA A C 1
ATOM 912 O O . ALA A 1 115 ? 17.211 -3.595 -19.016 1.00 89.94 115 ALA A O 1
ATOM 913 N N . PHE A 1 116 ? 16.578 -4.400 -17.018 1.00 89.25 116 PHE A N 1
ATOM 914 C CA . PHE A 1 116 ? 17.838 -5.098 -16.754 1.00 89.25 116 PHE A CA 1
ATOM 915 C C . PHE A 1 116 ? 18.105 -6.229 -17.754 1.00 89.25 116 PHE A C 1
ATOM 917 O O . PHE A 1 116 ? 19.203 -6.320 -18.294 1.00 89.25 116 PHE A O 1
ATOM 924 N N . ALA A 1 117 ? 17.108 -7.072 -18.035 1.00 88.88 117 ALA A N 1
ATOM 925 C CA . ALA A 1 117 ? 17.251 -8.200 -18.956 1.00 88.88 117 ALA A CA 1
ATOM 926 C C . ALA A 1 117 ? 17.587 -7.744 -20.386 1.00 88.88 117 ALA A C 1
ATOM 928 O O . ALA A 1 117 ? 18.419 -8.356 -21.052 1.00 88.88 117 ALA A O 1
ATOM 929 N N . SER A 1 118 ? 16.983 -6.641 -20.837 1.00 86.38 118 SER A N 1
ATOM 930 C CA . SER A 1 118 ? 17.225 -6.072 -22.168 1.00 86.38 118 SER A CA 1
ATOM 931 C C . SER A 1 118 ? 18.664 -5.593 -22.350 1.00 86.38 118 SER A C 1
ATOM 933 O O . SER A 1 118 ? 19.201 -5.688 -23.450 1.00 86.38 118 SER A O 1
ATOM 935 N N . GLY A 1 119 ? 19.314 -5.155 -21.268 1.00 76.69 119 GLY A N 1
ATOM 936 C CA . GLY A 1 119 ? 20.719 -4.749 -21.268 1.00 76.69 119 GLY A CA 1
ATOM 937 C C . GLY A 1 119 ? 21.707 -5.874 -21.599 1.00 76.69 119 GLY A C 1
ATOM 938 O O . GLY A 1 119 ? 22.835 -5.586 -21.979 1.00 76.69 119 GLY A O 1
ATOM 939 N N . TYR A 1 120 ? 21.290 -7.142 -21.507 1.00 79.69 120 TYR A N 1
ATOM 940 C CA . TYR A 1 120 ? 22.101 -8.303 -21.894 1.00 79.69 120 TYR A CA 1
ATOM 941 C C . TYR A 1 120 ? 21.882 -8.737 -23.352 1.00 79.69 120 TYR A C 1
ATOM 943 O O . TYR A 1 120 ? 22.574 -9.626 -23.846 1.00 79.69 120 TYR A O 1
ATOM 951 N N . ILE A 1 121 ? 20.920 -8.135 -24.059 1.00 76.88 121 ILE A N 1
ATOM 952 C CA . ILE A 1 121 ? 20.594 -8.486 -25.443 1.00 76.88 121 ILE A CA 1
ATOM 953 C C . ILE A 1 121 ? 21.413 -7.598 -26.386 1.00 76.88 121 ILE A C 1
ATOM 955 O O . ILE A 1 121 ? 21.119 -6.417 -26.559 1.00 76.88 121 ILE A O 1
ATOM 959 N N . GLY A 1 122 ? 22.427 -8.183 -27.028 1.00 64.06 122 GLY A N 1
ATOM 960 C CA . GLY A 1 122 ? 23.217 -7.516 -28.072 1.00 64.06 122 GLY A CA 1
ATOM 961 C C . GLY A 1 122 ? 24.278 -6.532 -27.569 1.00 64.06 122 GLY A C 1
ATOM 962 O O . GLY A 1 122 ? 24.852 -5.822 -28.388 1.00 64.06 122 GLY A O 1
ATOM 963 N N . ALA A 1 123 ? 24.548 -6.493 -26.262 1.00 62.50 123 ALA A N 1
ATOM 964 C CA . ALA A 1 123 ? 25.610 -5.685 -25.669 1.00 62.50 123 ALA A CA 1
ATOM 965 C C . ALA A 1 123 ? 26.976 -6.403 -25.787 1.00 62.50 123 ALA A C 1
ATOM 967 O O . ALA A 1 123 ? 27.114 -7.509 -25.259 1.00 62.50 123 ALA A O 1
ATOM 968 N N . PRO A 1 124 ? 27.991 -5.817 -26.457 1.00 64.31 124 PRO A N 1
ATOM 969 C CA . PRO A 1 124 ? 29.369 -6.310 -26.400 1.00 64.31 124 PRO A CA 1
ATOM 970 C C . PRO A 1 124 ? 29.919 -6.251 -24.967 1.00 64.31 124 PRO A C 1
ATOM 972 O O . PRO A 1 124 ? 29.575 -5.325 -24.223 1.00 64.31 124 PRO A O 1
ATOM 975 N N . ASP A 1 125 ? 30.793 -7.192 -24.591 1.00 64.62 125 ASP A N 1
ATOM 976 C CA . ASP A 1 125 ? 31.437 -7.216 -23.269 1.00 64.62 125 ASP A CA 1
ATOM 977 C C . ASP A 1 125 ? 32.061 -5.849 -22.934 1.00 64.62 125 ASP A C 1
ATOM 979 O O . ASP A 1 125 ? 32.919 -5.339 -23.655 1.00 64.62 125 ASP A O 1
ATOM 983 N N . GLY A 1 126 ? 31.600 -5.237 -21.838 1.00 64.81 126 GLY A N 1
ATOM 984 C CA . GLY A 1 126 ? 32.071 -3.931 -21.361 1.00 64.81 126 GLY A CA 1
ATOM 985 C C . GLY A 1 126 ? 31.307 -2.703 -21.878 1.00 64.81 126 GLY A C 1
ATOM 986 O O . GLY A 1 126 ? 31.649 -1.586 -21.493 1.00 64.81 126 GLY A O 1
ATOM 987 N N . SER A 1 127 ? 30.268 -2.873 -22.703 1.00 67.94 127 SER A N 1
ATOM 988 C CA . SER A 1 127 ? 29.385 -1.769 -23.116 1.00 67.94 127 SER A CA 1
ATOM 989 C C . SER A 1 127 ? 28.358 -1.393 -22.034 1.00 67.94 127 SER A C 1
ATOM 991 O O . SER A 1 127 ? 27.975 -2.200 -21.186 1.00 67.94 127 SER A O 1
ATOM 993 N N . ASN A 1 128 ? 27.910 -0.133 -22.039 1.00 76.56 128 ASN A N 1
ATOM 994 C CA . ASN A 1 128 ? 26.887 0.339 -21.104 1.00 76.56 128 ASN A CA 1
ATOM 995 C C . ASN A 1 128 ? 25.533 -0.319 -21.419 1.00 76.56 128 ASN A C 1
ATOM 997 O O . ASN A 1 128 ? 25.041 -0.201 -22.537 1.00 76.56 128 ASN A O 1
ATOM 1001 N N . MET A 1 129 ? 24.863 -0.900 -20.413 1.00 74.44 129 MET A N 1
ATOM 1002 C CA . MET A 1 129 ? 23.549 -1.562 -20.582 1.00 74.44 129 MET A CA 1
ATOM 1003 C C . MET A 1 129 ? 22.420 -0.626 -21.071 1.00 74.44 129 MET A C 1
ATOM 1005 O O . MET A 1 129 ? 21.321 -1.076 -21.399 1.00 74.44 129 MET A O 1
ATOM 1009 N N . TYR A 1 130 ? 22.678 0.683 -21.062 1.00 78.81 130 TYR A N 1
ATOM 1010 C CA . TYR A 1 130 ? 21.760 1.756 -21.450 1.00 78.81 130 TYR A CA 1
ATOM 1011 C C . TYR A 1 130 ? 22.225 2.498 -22.712 1.00 78.81 130 TYR A C 1
ATOM 1013 O O . TYR A 1 130 ? 21.801 3.628 -22.950 1.00 78.81 130 TYR A O 1
ATOM 1021 N N . ASP A 1 131 ? 23.131 1.911 -23.499 1.00 82.81 131 ASP A N 1
ATOM 1022 C CA . ASP A 1 131 ? 23.576 2.525 -24.747 1.00 82.81 131 ASP A CA 1
ATOM 1023 C C . ASP A 1 131 ? 22.445 2.550 -25.790 1.00 82.81 131 ASP A C 1
ATOM 1025 O O . ASP A 1 131 ? 21.980 1.513 -26.266 1.00 82.81 131 ASP A O 1
ATOM 1029 N N . LEU A 1 132 ? 22.017 3.755 -26.173 1.00 82.81 132 LEU A N 1
ATOM 1030 C CA . LEU A 1 132 ? 20.943 3.970 -27.145 1.00 82.81 132 LEU A CA 1
ATOM 1031 C C . LEU A 1 132 ? 21.337 3.596 -28.581 1.00 82.81 132 LEU A C 1
ATOM 1033 O O . LEU A 1 132 ? 20.467 3.542 -29.449 1.00 82.81 132 LEU A O 1
ATOM 1037 N N . SER A 1 133 ? 22.620 3.338 -28.847 1.00 83.12 133 SER A N 1
ATOM 1038 C CA . SER A 1 133 ? 23.080 2.835 -30.147 1.00 83.12 133 SER A CA 1
ATOM 1039 C C . SER A 1 133 ? 22.639 1.387 -30.409 1.00 83.12 133 SER A C 1
ATOM 1041 O O . SER A 1 133 ? 22.526 0.965 -31.560 1.00 83.12 133 SER A O 1
ATOM 1043 N N . THR A 1 134 ? 22.362 0.631 -29.342 1.00 83.25 134 THR A N 1
ATOM 1044 C CA . THR A 1 134 ? 22.045 -0.797 -29.386 1.00 83.25 134 THR A CA 1
ATOM 1045 C C . THR A 1 134 ? 20.564 -1.023 -29.098 1.00 83.25 134 THR A C 1
ATOM 104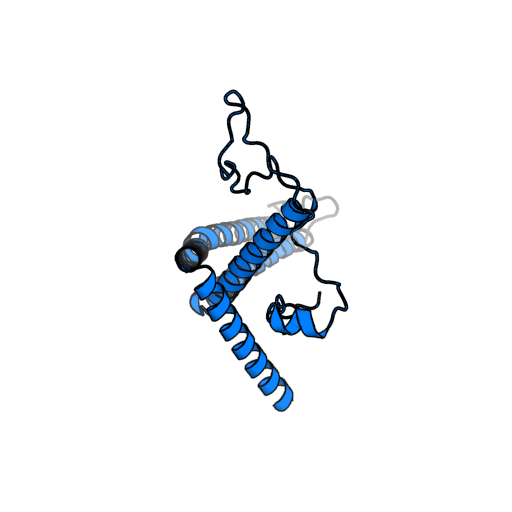7 O O . THR A 1 134 ? 19.987 -0.414 -28.197 1.00 83.25 134 THR A O 1
ATOM 1050 N N . THR A 1 135 ? 19.928 -1.952 -29.817 1.00 84.38 135 THR A N 1
ATOM 1051 C CA . THR A 1 135 ? 18.501 -2.270 -29.628 1.00 84.38 135 THR A CA 1
ATOM 1052 C C . THR A 1 135 ? 18.172 -2.662 -28.180 1.00 84.38 135 THR A C 1
ATOM 1054 O O . THR A 1 135 ? 17.145 -2.233 -27.654 1.00 84.38 135 THR A O 1
ATOM 1057 N N . GLY A 1 136 ? 19.053 -3.415 -27.510 1.00 86.00 136 GLY A N 1
ATOM 1058 C CA . GLY A 1 136 ? 18.903 -3.785 -26.098 1.00 86.00 136 GLY A CA 1
ATOM 1059 C C . GLY A 1 136 ? 18.947 -2.594 -25.136 1.00 86.00 136 GLY A C 1
ATOM 1060 O O . GLY A 1 136 ? 18.155 -2.541 -24.196 1.00 86.00 136 GLY A O 1
ATOM 1061 N N . GLY A 1 137 ? 19.795 -1.596 -25.407 1.00 87.44 137 GLY A N 1
ATOM 1062 C CA . GLY A 1 137 ? 19.885 -0.381 -24.594 1.00 87.44 137 GLY A CA 1
ATOM 1063 C C . GLY A 1 137 ? 18.714 0.583 -24.812 1.00 87.44 137 GLY A C 1
ATOM 1064 O O . GLY A 1 137 ? 18.198 1.161 -23.858 1.00 87.44 137 GLY A O 1
ATOM 1065 N N . VAL A 1 138 ? 18.187 0.688 -26.038 1.00 89.19 138 VAL A N 1
ATOM 1066 C CA . VAL A 1 138 ? 16.920 1.408 -26.274 1.00 89.19 138 VAL A CA 1
ATOM 1067 C C . VAL A 1 138 ? 15.776 0.738 -25.507 1.00 89.19 138 VAL A C 1
ATOM 1069 O O . VAL A 1 138 ? 15.004 1.412 -24.822 1.00 89.19 138 VAL A O 1
ATOM 1072 N N . LEU A 1 139 ? 15.680 -0.594 -25.573 1.00 90.81 139 LEU A N 1
ATOM 1073 C CA . LEU A 1 139 ? 14.639 -1.350 -24.879 1.00 90.81 139 LEU A CA 1
ATOM 1074 C C . LEU A 1 139 ? 14.774 -1.250 -23.350 1.00 90.81 139 LEU A C 1
ATOM 1076 O O . LEU A 1 139 ? 13.755 -1.161 -22.657 1.00 90.81 139 LEU A O 1
ATOM 1080 N N . SER A 1 140 ? 16.004 -1.202 -22.821 1.00 90.44 140 SER A N 1
ATOM 1081 C CA . SER A 1 140 ? 16.258 -1.032 -21.388 1.00 90.44 140 SER A CA 1
ATOM 1082 C C . SER A 1 140 ? 15.805 0.340 -20.889 1.00 90.44 140 SER A C 1
ATOM 1084 O O . SER A 1 140 ? 15.069 0.422 -19.904 1.00 90.44 140 SER A O 1
ATOM 1086 N N . VAL A 1 141 ? 16.141 1.413 -21.613 1.00 91.88 141 VAL A N 1
ATOM 1087 C CA . VAL A 1 141 ? 15.729 2.785 -21.280 1.00 91.88 141 VAL A CA 1
ATOM 1088 C C . VAL A 1 141 ? 14.211 2.950 -21.377 1.00 91.88 141 VAL A C 1
ATOM 1090 O O . VAL A 1 141 ? 13.596 3.482 -20.453 1.00 91.88 141 VAL A O 1
ATOM 1093 N N . VAL A 1 142 ? 13.575 2.457 -22.446 1.00 93.56 142 VAL A N 1
ATOM 1094 C CA . VAL A 1 142 ? 12.109 2.527 -22.600 1.00 93.56 142 VAL A CA 1
ATOM 1095 C C . VAL A 1 142 ? 11.404 1.773 -21.473 1.00 93.56 142 VAL A C 1
ATOM 1097 O O . VAL A 1 142 ? 10.469 2.300 -20.865 1.00 93.56 142 VAL A O 1
ATOM 1100 N N . SER A 1 143 ? 11.876 0.569 -21.143 1.00 93.19 143 SER A N 1
ATOM 1101 C CA . SER A 1 143 ? 11.329 -0.225 -20.038 1.00 93.19 143 SER A CA 1
ATOM 1102 C C . SER A 1 143 ? 11.495 0.489 -18.697 1.00 93.19 143 SER A C 1
ATOM 1104 O O . SER A 1 143 ? 10.570 0.496 -17.888 1.00 93.19 143 SER A O 1
ATOM 1106 N N . LEU A 1 144 ? 12.629 1.158 -18.477 1.00 93.44 144 LEU A N 1
ATOM 1107 C CA . LEU A 1 144 ? 12.875 1.934 -17.265 1.00 93.44 144 LEU A CA 1
ATOM 1108 C C . LEU A 1 144 ? 11.913 3.126 -17.147 1.00 93.44 144 LEU A C 1
ATOM 1110 O O . LEU A 1 144 ? 11.326 3.338 -16.087 1.00 93.44 144 LEU A O 1
ATOM 1114 N N . VAL A 1 145 ? 11.695 3.875 -18.232 1.00 95.19 145 VAL A N 1
ATOM 1115 C CA . VAL A 1 145 ? 10.730 4.988 -18.253 1.00 95.19 145 VAL A CA 1
ATOM 1116 C C . VAL A 1 145 ? 9.316 4.484 -17.956 1.00 95.19 145 VAL A C 1
ATOM 1118 O O . VAL A 1 145 ? 8.625 5.054 -17.110 1.00 95.19 145 VAL A O 1
ATOM 1121 N N . LEU A 1 146 ? 8.897 3.380 -18.582 1.00 95.25 146 LEU A N 1
ATOM 1122 C CA . LEU A 1 146 ? 7.599 2.758 -18.307 1.00 95.25 146 LEU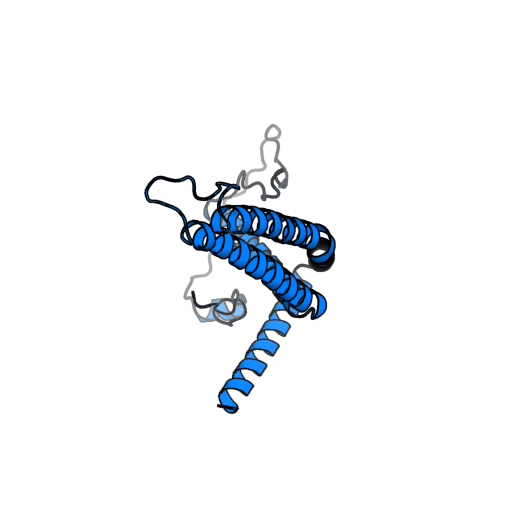 A CA 1
ATOM 1123 C C . LEU A 1 146 ? 7.484 2.303 -16.848 1.00 95.25 146 LEU A C 1
ATOM 1125 O O . LEU A 1 146 ? 6.460 2.561 -16.212 1.00 95.25 146 LEU A O 1
ATOM 1129 N N . ALA A 1 147 ? 8.536 1.702 -16.285 1.00 95.56 147 ALA A N 1
ATOM 1130 C CA . ALA A 1 147 ? 8.570 1.322 -14.877 1.00 95.56 147 ALA A CA 1
ATOM 1131 C C . ALA A 1 147 ? 8.313 2.529 -13.966 1.00 95.56 147 ALA A C 1
ATOM 1133 O O . ALA A 1 147 ? 7.464 2.452 -13.076 1.00 95.56 147 ALA A O 1
ATOM 1134 N N . TYR A 1 148 ? 8.975 3.663 -14.217 1.00 95.00 148 TYR A N 1
ATOM 1135 C CA . TYR A 1 148 ? 8.740 4.893 -13.459 1.00 95.00 148 TYR A CA 1
ATOM 1136 C C . TYR A 1 148 ? 7.298 5.383 -13.578 1.00 95.00 148 TYR A C 1
ATOM 1138 O O . TYR A 1 148 ? 6.690 5.712 -12.558 1.00 95.00 148 TYR A O 1
ATOM 1146 N N . VAL A 1 149 ? 6.718 5.386 -14.781 1.00 95.44 149 VAL A N 1
ATOM 1147 C CA . VAL A 1 149 ? 5.314 5.777 -14.983 1.00 95.44 149 VAL A CA 1
ATOM 1148 C C . VAL A 1 149 ? 4.382 4.887 -14.157 1.00 95.44 149 VAL A C 1
ATOM 1150 O O . VAL A 1 149 ? 3.534 5.404 -13.427 1.00 95.44 149 VAL A O 1
ATOM 1153 N N . PHE A 1 150 ? 4.555 3.564 -14.187 1.00 93.50 150 PHE A N 1
ATOM 1154 C CA . PHE A 1 150 ? 3.723 2.638 -13.410 1.00 93.50 150 PHE A CA 1
ATOM 1155 C C . PHE A 1 150 ? 3.928 2.767 -11.896 1.00 93.50 150 PHE A C 1
ATOM 1157 O O . PHE A 1 150 ? 2.956 2.777 -11.140 1.00 93.50 150 PHE A O 1
ATOM 1164 N N . ILE A 1 151 ? 5.168 2.929 -11.433 1.00 92.19 151 ILE A N 1
ATOM 1165 C CA . ILE A 1 151 ? 5.458 3.094 -10.005 1.00 92.19 151 ILE A CA 1
ATOM 1166 C C . ILE A 1 151 ? 4.864 4.414 -9.497 1.00 92.19 151 ILE A C 1
ATOM 1168 O O . ILE A 1 151 ? 4.134 4.413 -8.505 1.00 92.19 151 ILE A O 1
ATOM 1172 N N . ILE A 1 152 ? 5.094 5.532 -10.188 1.00 93.19 152 ILE A N 1
ATOM 1173 C CA . ILE A 1 152 ? 4.588 6.850 -9.774 1.00 93.19 152 ILE A CA 1
ATOM 1174 C C . ILE A 1 152 ? 3.058 6.876 -9.805 1.00 93.19 152 ILE A C 1
ATOM 1176 O O . ILE A 1 152 ? 2.430 7.309 -8.837 1.00 93.19 152 ILE A O 1
ATOM 1180 N N . THR A 1 153 ? 2.436 6.366 -10.872 1.00 90.56 153 THR A N 1
ATOM 1181 C CA . THR A 1 153 ? 0.968 6.288 -10.948 1.00 90.56 153 THR A CA 1
ATOM 1182 C C . THR A 1 153 ? 0.391 5.410 -9.840 1.00 90.56 153 THR A C 1
ATOM 1184 O O . THR A 1 153 ? -0.632 5.774 -9.257 1.00 90.56 153 THR A O 1
ATOM 1187 N N . SER A 1 154 ? 1.066 4.318 -9.460 1.00 90.19 154 SER A N 1
ATOM 1188 C CA . SER A 1 154 ? 0.635 3.483 -8.333 1.00 90.19 154 SER A CA 1
ATOM 1189 C C . SER A 1 154 ? 0.650 4.246 -6.996 1.00 90.19 154 SER A C 1
ATOM 1191 O O . SER A 1 154 ? -0.294 4.127 -6.208 1.00 90.19 154 SER A O 1
ATOM 1193 N N . LEU A 1 155 ? 1.660 5.092 -6.757 1.00 90.25 155 LEU A N 1
ATOM 1194 C CA . LEU A 1 155 ? 1.757 5.936 -5.561 1.00 90.25 155 LEU A CA 1
ATOM 1195 C C . LEU A 1 155 ? 0.662 7.008 -5.523 1.00 90.25 155 LEU A C 1
ATOM 1197 O O . LEU A 1 155 ? -0.005 7.178 -4.499 1.00 90.25 155 LEU A O 1
ATOM 1201 N N . VAL A 1 156 ? 0.431 7.700 -6.642 1.00 90.88 156 VAL A N 1
ATOM 1202 C CA . VAL A 1 156 ? -0.629 8.718 -6.751 1.00 90.88 156 VAL A CA 1
ATOM 1203 C C . VAL A 1 156 ? -2.005 8.084 -6.536 1.00 90.88 156 VAL A C 1
ATOM 1205 O O . VAL A 1 156 ? -2.831 8.612 -5.787 1.00 90.88 156 VAL A O 1
ATOM 1208 N N . TYR A 1 157 ? -2.242 6.909 -7.122 1.00 89.75 157 TYR A N 1
ATOM 1209 C CA . TYR A 1 157 ? -3.485 6.165 -6.945 1.00 89.75 157 TYR A CA 1
ATOM 1210 C C . TYR A 1 157 ? -3.732 5.777 -5.480 1.00 89.75 157 TYR A C 1
ATOM 1212 O O . TYR A 1 157 ? -4.854 5.911 -4.980 1.00 89.75 157 TYR A O 1
ATOM 1220 N N . GLU A 1 158 ? -2.693 5.349 -4.756 1.00 86.81 158 GLU A N 1
ATOM 1221 C CA . GLU A 1 158 ? -2.797 5.059 -3.323 1.00 86.81 158 GLU A CA 1
ATOM 1222 C C . GLU A 1 158 ? -3.246 6.292 -2.531 1.00 86.81 158 GLU A C 1
ATOM 1224 O O . GLU A 1 158 ? -4.151 6.203 -1.692 1.00 86.81 158 GLU A O 1
ATOM 1229 N N . TRP A 1 159 ? -2.676 7.457 -2.836 1.00 85.69 159 TRP A N 1
ATOM 1230 C CA . TRP A 1 159 ? -3.034 8.701 -2.165 1.00 85.69 159 TRP A CA 1
ATOM 1231 C C . TRP A 1 159 ? -4.452 9.170 -2.483 1.00 85.69 159 TRP A C 1
ATOM 1233 O O . TRP A 1 159 ? -5.185 9.530 -1.567 1.00 85.69 159 TRP A O 1
ATOM 1243 N N . MET A 1 160 ? -4.874 9.127 -3.746 1.00 86.88 160 MET A N 1
ATOM 1244 C CA . MET A 1 160 ? -6.182 9.653 -4.144 1.00 86.88 160 MET A CA 1
ATOM 1245 C C . MET A 1 160 ? -7.347 8.713 -3.836 1.00 86.88 160 MET A C 1
ATOM 1247 O O . MET A 1 160 ? -8.456 9.178 -3.587 1.00 86.88 160 MET A O 1
ATOM 1251 N N . LYS A 1 161 ? -7.148 7.392 -3.909 1.00 82.44 161 LYS A N 1
ATOM 1252 C CA . LYS A 1 161 ? -8.264 6.430 -3.871 1.00 82.44 161 LYS A CA 1
ATOM 1253 C C . LYS A 1 161 ? -8.269 5.522 -2.652 1.00 82.44 161 LYS A C 1
ATOM 1255 O O . LYS A 1 161 ? -9.354 5.077 -2.282 1.00 82.44 161 LYS A O 1
ATOM 1260 N N . ILE A 1 162 ? -7.114 5.233 -2.049 1.00 82.38 162 ILE A N 1
ATOM 1261 C CA . ILE A 1 162 ? -7.012 4.313 -0.903 1.00 82.38 162 ILE A CA 1
ATOM 1262 C C . ILE A 1 162 ? -7.003 5.090 0.417 1.00 82.38 162 ILE A C 1
ATOM 1264 O O . ILE A 1 162 ? -7.730 4.727 1.343 1.00 82.38 162 ILE A O 1
ATOM 1268 N N . ARG A 1 163 ? -6.233 6.185 0.504 1.00 82.06 163 ARG A N 1
ATOM 1269 C CA . ARG A 1 163 ? -6.185 7.023 1.715 1.00 82.06 163 ARG A CA 1
ATOM 1270 C C . ARG A 1 163 ? -7.541 7.580 2.167 1.00 82.06 163 ARG A C 1
ATOM 1272 O O . ARG A 1 163 ? -7.802 7.441 3.359 1.00 82.06 163 ARG A O 1
ATOM 1279 N N . PRO A 1 164 ? -8.417 8.149 1.310 1.00 85.06 164 PRO A N 1
ATOM 1280 C CA . PRO A 1 164 ? -9.686 8.698 1.797 1.00 85.06 164 PRO A CA 1
ATOM 1281 C C . PRO A 1 164 ? -10.580 7.618 2.411 1.00 85.06 164 PRO A C 1
ATOM 1283 O O . PRO A 1 164 ? -11.089 7.805 3.509 1.00 85.06 164 PRO A O 1
ATOM 1286 N N . ILE A 1 165 ? -10.662 6.439 1.782 1.00 83.94 165 ILE A N 1
ATOM 1287 C CA . ILE A 1 165 ? -11.432 5.303 2.313 1.00 83.94 165 ILE A CA 1
ATOM 1288 C C . ILE A 1 165 ? -10.902 4.893 3.690 1.00 83.94 165 ILE A C 1
ATOM 1290 O O . ILE A 1 165 ? -11.675 4.615 4.604 1.00 83.94 165 ILE A O 1
ATOM 1294 N N . ARG A 1 166 ? -9.576 4.860 3.862 1.00 83.38 166 ARG A N 1
ATOM 1295 C CA . ARG A 1 166 ? -8.975 4.522 5.154 1.00 83.38 166 ARG A CA 1
ATOM 1296 C C . ARG A 1 166 ? -9.306 5.557 6.225 1.00 83.38 166 ARG A C 1
ATOM 1298 O O . ARG A 1 166 ? -9.673 5.156 7.326 1.00 83.38 166 ARG A O 1
ATOM 1305 N N . ASN A 1 167 ? -9.211 6.839 5.892 1.00 84.94 167 ASN A N 1
ATOM 1306 C CA . ASN A 1 167 ? -9.508 7.923 6.822 1.00 84.94 167 ASN A CA 1
ATOM 1307 C C . ASN A 1 167 ? -10.984 7.893 7.241 1.00 84.94 167 ASN A C 1
ATOM 1309 O O . ASN A 1 167 ? -11.267 7.874 8.429 1.00 84.94 167 ASN A O 1
ATOM 1313 N N . GLU A 1 168 ? -11.922 7.720 6.304 1.00 86.81 168 GLU A N 1
ATOM 1314 C CA . GLU A 1 168 ? -13.354 7.622 6.624 1.00 86.81 168 GLU A CA 1
ATOM 1315 C C . GLU A 1 168 ? -13.682 6.465 7.579 1.00 86.81 168 GLU A C 1
ATOM 1317 O O . GLU A 1 168 ? -14.533 6.587 8.463 1.00 86.81 168 GLU A O 1
ATOM 1322 N N . LYS A 1 169 ? -13.034 5.305 7.409 1.00 83.75 169 LYS A N 1
ATOM 1323 C CA . LYS A 1 169 ? -13.237 4.157 8.307 1.00 83.75 169 LYS A CA 1
ATOM 1324 C C . LYS A 1 169 ? -12.579 4.402 9.665 1.00 83.75 169 LYS A C 1
ATOM 1326 O O . LYS A 1 169 ? -13.172 4.051 10.681 1.00 83.75 169 LYS A O 1
ATOM 1331 N N . GLN A 1 170 ? -11.403 5.028 9.696 1.00 84.12 170 GLN A N 1
ATOM 1332 C CA . GLN A 1 170 ? -10.746 5.433 10.940 1.00 84.12 170 GLN A CA 1
ATOM 1333 C C . GLN A 1 170 ? -11.584 6.454 11.713 1.00 84.12 170 GLN A C 1
ATOM 1335 O O . GLN A 1 170 ? -11.767 6.285 12.916 1.00 84.12 170 GLN A O 1
ATOM 1340 N N . ASP A 1 171 ? -12.178 7.436 11.040 1.00 86.12 171 ASP A N 1
ATOM 1341 C CA . ASP A 1 171 ? -13.061 8.432 11.651 1.00 86.12 171 ASP A CA 1
ATOM 1342 C C . ASP A 1 171 ? -14.317 7.772 12.226 1.00 86.12 171 ASP A C 1
ATOM 1344 O O . ASP A 1 171 ? -14.692 8.020 13.375 1.00 86.12 171 ASP A O 1
ATOM 1348 N N . LYS A 1 172 ? -14.917 6.829 11.486 1.00 85.44 172 LYS A N 1
ATOM 1349 C CA . LYS A 1 172 ? -16.044 6.022 11.978 1.00 85.44 172 LYS A CA 1
ATOM 1350 C C . LYS A 1 172 ? -15.669 5.234 13.230 1.00 85.44 172 LYS A C 1
ATOM 1352 O O . LYS A 1 172 ? -16.392 5.302 14.220 1.00 85.44 172 LYS A O 1
ATOM 1357 N N . VAL A 1 173 ? -14.536 4.533 13.240 1.00 86.56 173 VAL A N 1
ATOM 1358 C CA . VAL A 1 173 ? -14.093 3.769 14.421 1.00 86.56 173 VAL A CA 1
ATOM 1359 C C . VAL A 1 173 ? -13.746 4.694 15.595 1.00 86.56 173 VAL A C 1
ATOM 1361 O O . VAL A 1 173 ? -14.034 4.368 16.751 1.00 86.56 173 VAL A O 1
ATOM 1364 N N . THR A 1 174 ? -13.190 5.870 15.314 1.00 86.38 174 THR A N 1
ATOM 1365 C CA . THR A 1 174 ? -12.871 6.890 16.321 1.00 86.38 174 THR A CA 1
ATOM 1366 C C . THR A 1 174 ? -14.141 7.449 16.960 1.00 86.38 174 THR A C 1
ATOM 1368 O O . THR A 1 174 ? -14.184 7.601 18.179 1.00 86.38 174 THR A O 1
ATOM 1371 N N . SER A 1 175 ? -15.203 7.655 16.173 1.00 86.81 175 SER A N 1
ATOM 1372 C CA . SER A 1 175 ? -16.51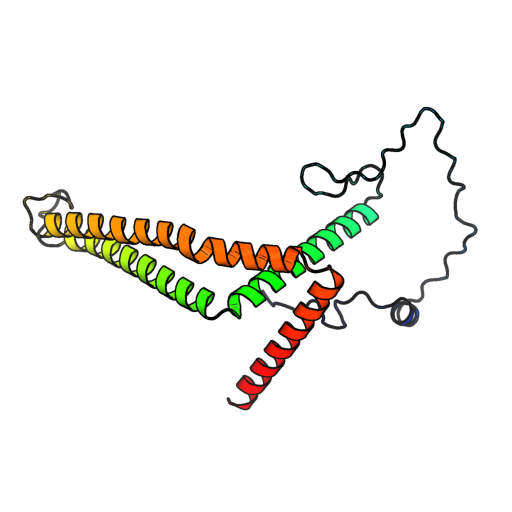0 8.114 16.666 1.00 86.81 175 SER A CA 1
ATOM 1373 C C . SER A 1 175 ? -17.254 7.082 17.531 1.00 86.81 175 SER A C 1
ATOM 1375 O O . SER A 1 175 ? -18.143 7.441 18.305 1.00 86.81 175 SER A O 1
ATOM 1377 N N . LEU A 1 176 ? -16.899 5.792 17.442 1.00 87.88 176 LEU A N 1
ATOM 1378 C CA . LEU A 1 176 ? -17.521 4.741 18.250 1.00 87.88 176 LEU A CA 1
ATOM 1379 C C . LEU A 1 176 ? -17.016 4.775 19.696 1.00 87.88 176 LEU A C 1
ATOM 1381 O O . LEU A 1 176 ? -15.828 4.938 19.960 1.00 87.88 176 LEU A O 1
ATOM 1385 N N . SER A 1 177 ? -17.905 4.519 20.658 1.00 87.38 177 SER A N 1
ATOM 1386 C CA . SER A 1 177 ? -17.478 4.353 22.050 1.00 87.38 177 SER A CA 1
ATOM 1387 C C . SER A 1 177 ? -16.616 3.085 22.214 1.00 87.38 177 SER A C 1
ATOM 1389 O O . SER A 1 177 ? -16.842 2.094 21.510 1.00 87.38 177 SER A O 1
ATOM 1391 N N . PRO A 1 178 ? -15.665 3.047 23.171 1.00 86.00 178 PRO A N 1
ATOM 1392 C CA . PRO A 1 178 ? -14.804 1.879 23.392 1.00 86.00 178 PRO A CA 1
ATOM 1393 C C . PRO A 1 178 ? -15.585 0.573 23.607 1.00 86.00 178 PRO A C 1
ATOM 1395 O O . PRO A 1 178 ? -15.184 -0.485 23.124 1.00 86.00 178 PRO A O 1
ATOM 1398 N N . LYS A 1 179 ? -16.745 0.653 24.278 1.00 87.50 179 LYS A N 1
ATOM 1399 C CA . LYS A 1 179 ? -17.646 -0.491 24.492 1.00 87.50 179 LYS A CA 1
ATOM 1400 C C . LYS A 1 179 ? -18.231 -1.013 23.176 1.00 87.50 179 LYS A C 1
ATOM 1402 O O . LYS A 1 179 ? -18.199 -2.216 22.938 1.00 87.50 179 LYS A O 1
ATOM 1407 N N . LYS A 1 180 ? -18.707 -0.116 22.301 1.00 86.94 180 LYS A N 1
ATOM 1408 C CA . LYS A 1 180 ? -19.248 -0.483 20.981 1.00 86.94 180 LYS A CA 1
ATOM 1409 C C . LYS A 1 180 ? -18.173 -1.086 20.072 1.00 86.94 180 LYS A C 1
ATOM 1411 O O . LYS A 1 180 ? -18.455 -2.060 19.384 1.00 86.94 180 LYS A O 1
ATOM 1416 N N . ARG A 1 181 ? -16.935 -0.570 20.121 1.00 87.62 181 ARG A N 1
ATOM 1417 C CA . ARG A 1 181 ? -15.800 -1.146 19.375 1.00 87.62 181 ARG A CA 1
ATOM 1418 C C . ARG A 1 181 ? -15.519 -2.595 19.773 1.00 87.62 181 ARG A C 1
ATOM 1420 O O . ARG A 1 181 ? -15.337 -3.439 18.904 1.00 87.62 181 ARG A O 1
ATOM 1427 N N . ARG A 1 182 ? -15.513 -2.888 21.078 1.00 87.12 182 ARG A N 1
ATOM 1428 C CA . ARG A 1 182 ? -15.300 -4.252 21.592 1.00 87.12 182 ARG A CA 1
ATOM 1429 C C . ARG A 1 182 ? -16.416 -5.210 21.175 1.00 87.12 182 ARG A C 1
ATOM 1431 O O . ARG A 1 182 ? -16.103 -6.316 20.756 1.00 87.12 182 ARG A O 1
ATOM 1438 N N . ALA A 1 183 ? -17.675 -4.772 21.248 1.00 89.00 183 ALA A N 1
ATOM 1439 C CA . ALA A 1 183 ? -18.822 -5.575 20.819 1.00 89.00 183 ALA A CA 1
ATOM 1440 C C . ALA A 1 183 ? -18.745 -5.920 19.322 1.00 89.00 183 ALA A C 1
ATOM 1442 O O . ALA A 1 183 ? -18.715 -7.093 18.973 1.00 89.00 183 ALA A O 1
ATOM 1443 N N . MET A 1 184 ? -18.566 -4.916 18.451 1.00 86.69 184 MET A N 1
ATOM 1444 C CA . MET A 1 184 ? -18.423 -5.156 17.007 1.00 86.69 184 MET A CA 1
ATOM 1445 C C . MET A 1 184 ? -17.242 -6.068 16.669 1.00 86.69 184 MET A C 1
ATOM 1447 O O . MET A 1 184 ? -17.324 -6.878 15.752 1.00 86.69 184 MET A O 1
ATOM 1451 N N . LEU A 1 185 ? -16.126 -5.936 17.389 1.00 87.06 185 LEU A N 1
ATOM 1452 C CA . LEU A 1 185 ? -14.972 -6.793 17.164 1.00 87.06 185 LEU A CA 1
ATOM 1453 C C . LEU A 1 185 ? -15.271 -8.255 17.541 1.00 87.06 185 LEU A C 1
ATOM 1455 O O . LEU A 1 185 ? -14.854 -9.154 16.815 1.00 87.06 185 LEU A O 1
ATOM 1459 N N . ALA A 1 186 ? -15.998 -8.496 18.636 1.00 87.06 186 ALA A N 1
ATOM 1460 C CA . ALA A 1 186 ? -16.418 -9.838 19.037 1.00 87.06 186 ALA A CA 1
ATOM 1461 C C . ALA A 1 186 ? -17.339 -10.487 17.988 1.00 87.06 186 ALA A C 1
ATOM 1463 O O . ALA A 1 186 ? -17.083 -11.625 17.593 1.00 87.06 186 ALA A O 1
ATOM 1464 N N . ASP A 1 187 ? -18.316 -9.738 17.467 1.00 87.38 187 ASP A N 1
ATOM 1465 C CA . ASP A 1 187 ? -19.234 -10.213 16.421 1.00 87.38 187 ASP A CA 1
ATOM 1466 C C . ASP A 1 187 ? -18.479 -10.613 15.140 1.00 87.38 187 ASP A C 1
ATOM 1468 O O . ASP A 1 187 ? -18.746 -11.653 14.534 1.00 87.38 187 ASP A O 1
ATOM 1472 N N . LEU A 1 188 ? -17.481 -9.813 14.740 1.00 85.31 188 LEU A N 1
ATOM 1473 C CA . LEU A 1 188 ? -16.632 -10.110 13.582 1.00 85.31 188 LEU A CA 1
ATOM 1474 C C . LEU A 1 188 ? -15.794 -11.379 13.788 1.00 85.31 188 LEU A C 1
ATOM 1476 O O . LEU A 1 188 ? -15.667 -12.180 12.862 1.00 85.31 188 LEU A O 1
ATOM 1480 N N . TYR A 1 189 ? -15.247 -11.589 14.990 1.00 84.00 189 TYR A N 1
ATOM 1481 C CA . TYR A 1 189 ? -14.520 -12.820 15.312 1.00 84.00 189 TYR A CA 1
ATOM 1482 C C . TYR A 1 189 ? -15.430 -14.048 15.277 1.00 84.00 189 TYR A C 1
ATOM 1484 O O . TYR A 1 189 ? -15.020 -15.087 14.762 1.00 84.00 189 TYR A O 1
ATOM 1492 N N . GLU A 1 190 ? -16.653 -13.942 15.794 1.00 86.94 190 GLU A N 1
ATOM 1493 C CA . GLU A 1 190 ? -17.614 -15.043 15.754 1.00 86.94 190 GLU A CA 1
ATOM 1494 C C . GLU A 1 190 ? -17.998 -15.396 14.310 1.00 86.94 190 GLU A C 1
ATOM 1496 O O . GLU A 1 190 ? -18.002 -16.571 13.937 1.00 86.94 190 GLU A O 1
ATOM 1501 N N . ALA A 1 191 ? -18.242 -14.389 13.468 1.00 85.12 191 ALA A N 1
ATOM 1502 C CA . ALA A 1 191 ? -18.523 -14.590 12.050 1.00 85.12 191 ALA A CA 1
ATOM 1503 C C . ALA A 1 191 ? -17.352 -15.261 11.305 1.00 85.12 191 ALA A C 1
ATOM 1505 O O . ALA A 1 191 ? -17.568 -16.138 10.465 1.00 85.12 191 ALA A O 1
ATOM 1506 N N . ASP A 1 192 ? -16.109 -14.888 11.616 1.00 83.25 192 ASP A N 1
ATOM 1507 C CA . ASP A 1 192 ? -14.918 -15.510 11.030 1.00 83.25 192 ASP A CA 1
ATOM 1508 C C . ASP A 1 192 ? -14.718 -16.961 11.498 1.00 83.25 192 ASP A C 1
ATOM 1510 O O . ASP A 1 192 ? -14.331 -17.816 10.697 1.00 83.25 192 ASP A O 1
ATOM 1514 N N . GLU A 1 193 ? -15.003 -17.269 12.766 1.00 84.19 193 GLU A N 1
ATOM 1515 C CA . GLU A 1 193 ? -14.966 -18.643 13.283 1.00 84.19 193 GLU A CA 1
ATOM 1516 C C . GLU A 1 193 ? -16.036 -19.525 12.624 1.00 84.19 193 GLU A C 1
ATOM 1518 O O . GLU A 1 193 ? -15.722 -20.643 12.212 1.00 84.19 193 GLU A O 1
ATOM 1523 N N . ARG A 1 194 ? -17.253 -19.005 12.406 1.00 86.56 194 ARG A N 1
ATOM 1524 C CA . ARG A 1 194 ? -18.307 -19.704 11.642 1.00 86.56 194 ARG A CA 1
ATOM 1525 C C . ARG A 1 194 ? -17.840 -20.043 10.225 1.00 86.56 194 ARG A C 1
ATOM 1527 O O . ARG A 1 194 ? -17.852 -21.209 9.837 1.00 86.56 194 ARG A O 1
ATOM 1534 N N . LYS A 1 195 ? -17.284 -19.068 9.495 1.00 85.62 195 LYS A N 1
ATOM 1535 C CA . LYS A 1 195 ? -16.727 -19.289 8.145 1.00 85.62 195 LYS A CA 1
ATOM 1536 C C . LYS A 1 195 ? -15.582 -20.305 8.127 1.00 85.62 195 LYS A C 1
ATOM 1538 O O . LYS A 1 195 ? -15.397 -21.024 7.146 1.00 85.62 195 LYS A O 1
ATOM 1543 N N . ARG A 1 196 ? -14.752 -20.351 9.174 1.00 83.75 196 ARG A N 1
ATOM 1544 C CA . ARG A 1 196 ? -13.672 -21.347 9.297 1.00 83.75 196 ARG A CA 1
ATOM 1545 C C . ARG A 1 196 ? -14.217 -22.739 9.587 1.00 83.75 196 ARG A C 1
ATOM 1547 O O . ARG A 1 196 ? -13.671 -23.696 9.046 1.00 83.75 196 ARG A O 1
ATOM 1554 N N . ALA A 1 197 ? -15.245 -22.851 10.424 1.00 87.56 197 ALA A N 1
ATOM 1555 C CA . ALA A 1 197 ? -15.917 -24.114 10.704 1.00 87.56 197 ALA A CA 1
ATOM 1556 C C . ALA A 1 197 ? -16.558 -24.681 9.429 1.00 87.56 197 ALA A C 1
ATOM 1558 O O . ALA A 1 197 ? -16.271 -25.821 9.080 1.00 87.56 197 ALA A O 1
ATOM 1559 N N . GLU A 1 198 ? -17.281 -23.854 8.669 1.00 86.50 198 GLU A N 1
ATOM 1560 C CA . GLU A 1 198 ? -17.874 -24.224 7.374 1.00 86.50 198 GLU A CA 1
ATOM 1561 C C . GLU A 1 198 ? -16.823 -24.711 6.363 1.00 86.50 198 GLU A C 1
ATOM 1563 O O . GLU A 1 198 ? -16.988 -25.745 5.720 1.00 86.50 198 GLU A O 1
ATOM 1568 N N . LYS A 1 199 ? -15.686 -24.010 6.252 1.00 85.50 199 LYS A N 1
ATOM 1569 C CA . LYS A 1 199 ? -14.580 -24.422 5.367 1.00 85.50 199 LYS A CA 1
ATOM 1570 C C . LYS A 1 199 ? -13.894 -25.715 5.803 1.00 85.50 199 LYS A C 1
ATOM 1572 O O . LYS A 1 199 ? -13.322 -26.396 4.961 1.00 85.50 199 LYS A O 1
ATOM 1577 N N . LYS A 1 200 ? -13.894 -26.022 7.103 1.00 82.88 200 LYS A N 1
ATOM 1578 C CA . LYS A 1 200 ? -13.357 -27.281 7.636 1.00 82.88 200 LYS A CA 1
ATOM 1579 C C . LYS A 1 200 ? -14.328 -28.440 7.453 1.00 82.88 200 LYS A C 1
ATOM 1581 O O . LYS A 1 200 ? -13.858 -29.548 7.273 1.00 82.88 200 LYS A O 1
ATOM 1586 N N . SER A 1 201 ? -15.638 -28.197 7.501 1.00 77.94 201 SER A N 1
ATOM 1587 C CA . SER A 1 201 ? -16.649 -29.221 7.206 1.00 77.94 201 SER A CA 1
ATOM 1588 C C . SER A 1 201 ? -16.819 -29.484 5.709 1.00 77.94 201 SER A C 1
ATOM 1590 O O . SER A 1 201 ? -17.307 -30.540 5.334 1.00 77.94 201 SER A O 1
ATOM 1592 N N . ALA A 1 202 ? -16.441 -28.528 4.855 1.00 74.25 202 ALA A N 1
ATOM 1593 C CA . ALA A 1 202 ? -16.489 -28.658 3.397 1.00 74.25 202 ALA A CA 1
ATOM 1594 C C . ALA A 1 202 ? -15.230 -29.305 2.782 1.00 74.25 202 ALA A C 1
ATOM 1596 O O . ALA A 1 202 ? -15.145 -29.409 1.559 1.00 74.25 202 ALA A O 1
ATOM 1597 N N . LYS A 1 203 ? -14.240 -29.678 3.601 1.00 55.53 203 LYS A N 1
ATOM 1598 C CA . LYS A 1 203 ? -12.984 -30.306 3.182 1.00 55.53 203 LYS A CA 1
ATOM 1599 C C . LYS A 1 203 ? -12.902 -31.717 3.743 1.00 55.53 203 LYS A C 1
ATOM 1601 O O . LYS A 1 203 ? -12.373 -32.580 3.014 1.00 55.53 203 LYS A O 1
#

Secondary structure (DSSP, 8-state):
-----TTSTTTS---HHHHHHS-------GGG----PPPPTTS-----PBPTTSPBP-TT--HHHHHHHHHHHHHHHHHHHHHHHHHHHH-HHHHHHHHHHHHHHHHHHHHHHHHHHHTTSSPPTT--TT-TTSHHHHHHHHHHHHHHHHHHHHHHHIIIIIHHHHHHHHHHHHHS-HHHHHHHHHHHHHHHHHHHHHHHHT-

Foldseek 3Di:
DDPDPCPDPVNDDDDPVVVVVPDPDDPDDPVPDDPPPDDPPPDPPPPFDQDPVRHTPCVPPDPVVSVVSVVVVVVLVVLLVLLLVLVLVPDPQLVVLVVVLVVLLVLLVVLQVQLVVLLPPPDDPPDDSLDPVDPSNVSSVVSNVSSVVSVVVSVVSCVPRNVVVSVVSSVVSVPDDSVVSVVSSVVSVVVVVVVVVVVVVVD

Radius of gyration: 29.04 Å; chains: 1; bounding box: 51×54×89 Å